Protein AF-X1DE62-F1 (afdb_monomer)

Organism: NCBI:txid412755

Secondary structure (DSSP, 8-state):
---S-TT---EEE--SS-HHHHHHHHHHHHHHHHTTPPEEE-----BSSGGGHHHHHHHHHHHHT--TT-TTS---SSS--B---HHHHHHHTTT-HHHHHHHHHHHHH--------S--PPPP-PPTT--HHHHHHHHHHHHHHHHHHHHHHHHHTTSS--HHHHHHHHHHHHHHHHHHT-HHHHHHHHHHHHHHHHTT--B----GGGGG-HHHHHTTS--S-TTTTT--GGGT-BTTB---------B-GGGHHHHHHHHHHHH-GGG--PPP------TTT-

Mean predicted aligned error: 6.94 Å

pLDDT: mean 91.61, std 6.85, range [45.94, 98.44]

Foldseek 3Di:
DDPDDPQGDEQEQEDQPDPVSVVCVVVSVVVCVVVVHFYAYDQQADEADLVCQVVVLVVQCVVVVHDPPDPPGDHDPHSRRHDDDPVVRCVVCVVPVRNHVVVVVVVVVDDDDPDPPDDPAFADDDPPPDDLLRRLVVLLVQLLVVVCVVCVVCVVVVVFDHPVVLVVQSVVLSVLCVVLVCSRVLVVLLVLVVVCVVVVWDKDQWDDLCLLHSSCCSSSLHVHDNRSVVRHNCRQPPSVDNDDRDTDIDTDPVCVVVSLVVCCVRRHVVVGDDDDDDDDQDPVND

Sequence (286 aa):
YVYFSEGDFYIEIQDHGLEEQKKINPLLIKLARKLDLPLVATNDVHYLNKDDAESHDILLCIQTNKKVTDEDRIRFGTQEFYFKSAAEMMKLFKDCPDAIENTVKIADKCDFELSSSGYHLPHFDPPQGFSLNEFFEKTARNGFRERMKSLSSRIEKGELADTGEYKRRLEKEIRLVEEMGFEGYFLVVWDLIREAKLKNIPVGPGRGSAAGSLLAFSLGITEIDPLEYDLLFERFLNPERISLPDIDIDFCGRRRDEIISYVTSKYGRENVCQIITFGTMAARQA

Radius of gyration: 30.57 Å; Cα contacts (8 Å, |Δi|>4): 308; chains: 1; bounding box: 58×50×84 Å

Solvent-accessible surface area (backbone atoms only — not comparable to full-atom values): 17155 Å² total; per-residue (Å²): 138,79,92,57,62,91,91,70,62,64,48,79,44,61,81,59,83,48,70,66,42,69,62,44,48,64,53,52,53,52,47,25,65,75,68,76,39,50,46,28,53,54,55,80,64,79,41,67,47,58,82,43,44,62,60,51,52,52,49,46,21,63,75,68,74,45,56,92,85,47,87,91,52,84,74,74,95,58,62,55,35,20,61,71,50,70,70,56,50,50,62,74,35,61,92,43,55,62,16,54,53,38,47,55,56,50,56,75,66,64,82,81,78,87,79,80,82,78,81,92,70,73,85,58,84,51,64,93,94,46,53,62,65,61,43,43,54,51,48,39,54,49,27,36,54,52,50,46,66,71,43,43,72,44,37,75,70,63,78,42,74,56,74,66,56,57,49,54,52,37,55,54,49,52,51,52,36,57,78,70,68,40,50,43,57,55,49,51,54,30,49,56,48,50,50,32,53,75,69,71,43,60,62,53,58,43,46,76,42,40,36,17,26,55,53,34,31,19,49,58,55,16,73,45,63,16,80,80,68,74,40,53,39,61,76,38,56,37,91,94,50,92,63,86,67,68,75,58,81,49,63,46,77,94,56,40,66,62,52,52,50,50,51,25,72,72,67,36,64,91,74,53,83,81,86,86,81,83,89,71,80,46,88,90,75,99

Structure (mmCIF, N/CA/C/O backbone):
data_AF-X1DE62-F1
#
_entry.id   AF-X1DE62-F1
#
loop_
_atom_site.group_PDB
_atom_site.id
_atom_site.type_symbol
_atom_site.label_atom_id
_atom_site.label_alt_id
_atom_site.label_comp_id
_atom_site.label_asym_id
_atom_site.label_entity_id
_atom_site.label_seq_id
_atom_site.pdbx_PDB_ins_code
_atom_site.Cartn_x
_atom_site.Cartn_y
_atom_site.Cartn_z
_atom_site.occupancy
_atom_site.B_iso_or_equiv
_atom_site.auth_seq_id
_atom_site.auth_comp_id
_atom_site.auth_asym_id
_atom_site.auth_atom_id
_atom_site.pdbx_PDB_model_num
ATOM 1 N N . TYR A 1 1 ? -0.876 22.877 29.358 1.00 45.94 1 TYR A N 1
ATOM 2 C CA . TYR A 1 1 ? -0.889 21.841 28.313 1.00 45.94 1 TYR A CA 1
ATOM 3 C C . TYR A 1 1 ? -2.284 21.269 28.258 1.00 45.94 1 TYR A C 1
ATOM 5 O O . TYR A 1 1 ? -2.711 20.679 29.241 1.00 45.94 1 TYR A O 1
ATOM 13 N N . VAL A 1 2 ? -3.013 21.527 27.177 1.00 50.22 2 VAL A N 1
ATOM 14 C CA . VAL A 1 2 ? -4.289 20.862 26.910 1.00 50.22 2 VAL A CA 1
ATOM 15 C C . VAL A 1 2 ? -3.970 19.806 25.855 1.00 50.22 2 VAL A C 1
ATOM 17 O O . VAL A 1 2 ? -3.500 20.158 24.778 1.00 50.22 2 VAL A O 1
ATOM 20 N N . TYR A 1 3 ? -4.084 18.527 26.216 1.00 76.62 3 TYR A N 1
ATOM 21 C CA . TYR A 1 3 ? -3.723 17.408 25.333 1.00 76.62 3 TYR A CA 1
ATOM 22 C C . TYR A 1 3 ? -4.839 17.053 24.339 1.00 76.62 3 TYR A C 1
ATOM 24 O O . TYR A 1 3 ? -4.561 16.433 23.320 1.00 76.62 3 TYR A O 1
ATOM 32 N N . PHE A 1 4 ? -6.076 17.472 24.619 1.00 84.56 4 PHE A N 1
ATOM 33 C CA . PHE A 1 4 ? -7.265 17.213 23.808 1.00 84.56 4 PHE A CA 1
ATOM 34 C C . PHE A 1 4 ? -8.016 18.515 23.545 1.00 84.56 4 PHE A C 1
ATOM 36 O O . PHE A 1 4 ? -8.080 19.373 24.423 1.00 84.56 4 PHE A O 1
ATOM 43 N N . SER A 1 5 ? -8.604 18.662 22.362 1.00 78.69 5 SER A N 1
ATOM 44 C CA . SER A 1 5 ? -9.527 19.764 22.087 1.00 78.69 5 SER A CA 1
ATOM 45 C C . SER A 1 5 ? -10.719 19.729 23.051 1.00 78.69 5 SER A C 1
ATOM 47 O O . SER A 1 5 ? -11.122 18.671 23.546 1.00 78.69 5 SER A O 1
ATOM 49 N N . GLU A 1 6 ? -11.272 20.901 23.351 1.00 79.88 6 GLU A N 1
ATOM 50 C CA . GLU A 1 6 ? -12.446 21.019 24.214 1.00 79.88 6 GLU A CA 1
ATOM 51 C C . GLU A 1 6 ? -13.628 20.245 23.607 1.00 79.88 6 GLU A C 1
ATOM 53 O O . GLU A 1 6 ? -13.981 20.445 22.448 1.00 79.88 6 GLU A O 1
ATOM 58 N N . GLY A 1 7 ? -14.223 19.333 24.383 1.00 83.00 7 GLY A N 1
ATOM 59 C CA . GLY A 1 7 ? -15.329 18.485 23.922 1.00 83.00 7 GLY A CA 1
ATOM 60 C C . GLY A 1 7 ? -14.928 17.221 23.148 1.00 83.00 7 GLY A C 1
ATOM 61 O O . GLY A 1 7 ? -15.818 16.519 22.661 1.00 83.00 7 GLY A O 1
ATOM 62 N N . ASP A 1 8 ? -13.631 16.901 23.068 1.00 90.00 8 ASP A N 1
ATOM 63 C CA . ASP A 1 8 ? -13.120 15.706 22.373 1.00 90.00 8 ASP A CA 1
ATOM 64 C C . ASP A 1 8 ? -12.449 14.685 23.310 1.00 90.00 8 ASP A C 1
ATOM 66 O O . ASP A 1 8 ? -11.766 13.763 22.867 1.00 90.00 8 ASP A O 1
ATOM 70 N N . PHE A 1 9 ? -12.675 14.815 24.619 1.00 94.62 9 PHE A N 1
ATOM 71 C CA . PHE A 1 9 ? -12.291 13.815 25.614 1.00 94.62 9 PHE A CA 1
ATOM 72 C C . PHE A 1 9 ? -13.537 13.186 26.241 1.00 94.62 9 PHE A C 1
ATOM 74 O O . PHE A 1 9 ? -14.381 13.895 26.788 1.00 94.62 9 PHE A O 1
ATOM 81 N N . TYR A 1 10 ? -13.627 11.856 26.192 1.00 95.81 10 TYR A N 1
ATOM 82 C CA . TYR A 1 10 ? -14.769 11.083 26.681 1.00 95.81 10 TYR A CA 1
ATOM 83 C C . TYR A 1 10 ? -14.305 10.072 27.725 1.00 95.81 10 TYR A C 1
ATOM 85 O O . TYR A 1 10 ? -13.215 9.511 27.619 1.00 95.81 10 TYR A O 1
ATOM 93 N N . ILE A 1 11 ? -15.149 9.809 28.721 1.00 97.12 11 ILE A N 1
ATOM 94 C CA . ILE A 1 11 ? -14.947 8.684 29.633 1.00 97.12 11 ILE A CA 1
ATOM 95 C C . ILE A 1 11 ? -15.647 7.461 29.043 1.00 97.12 11 ILE A C 1
ATOM 97 O O . ILE A 1 11 ? -16.875 7.411 28.955 1.00 97.12 11 ILE A O 1
ATOM 101 N N . GLU A 1 12 ? -14.847 6.483 28.629 1.00 98.19 12 GLU A N 1
ATOM 102 C CA . GLU A 1 12 ? -15.329 5.214 28.098 1.00 98.19 12 GLU A CA 1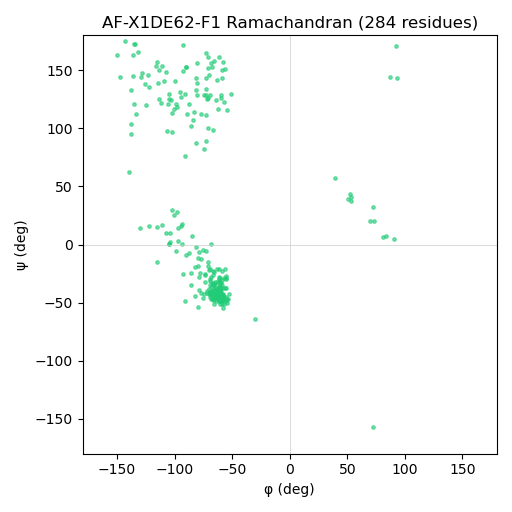
ATOM 103 C C . GLU A 1 12 ? -15.908 4.333 29.212 1.00 98.19 12 GLU A C 1
ATOM 105 O O . GLU A 1 12 ? -15.309 4.172 30.279 1.00 98.19 12 GLU A O 1
ATOM 110 N N . ILE A 1 13 ? -17.079 3.751 28.951 1.00 98.06 13 ILE A N 1
ATOM 111 C CA . ILE A 1 13 ? -17.703 2.732 29.794 1.00 98.06 13 ILE A CA 1
ATOM 112 C C . ILE A 1 13 ? -18.031 1.490 28.965 1.00 98.06 13 ILE A C 1
ATOM 114 O O . ILE A 1 13 ? -18.526 1.572 27.843 1.00 98.06 13 ILE A O 1
ATOM 118 N N . GLN A 1 14 ? -17.768 0.326 29.551 1.00 97.56 14 GLN A N 1
ATOM 119 C CA . GLN A 1 14 ? -17.946 -0.985 28.933 1.00 97.56 14 GLN A CA 1
ATOM 120 C C . GLN A 1 14 ? -18.610 -1.934 29.934 1.00 97.56 14 GLN A C 1
ATOM 122 O O . GLN A 1 14 ? -18.320 -1.863 31.131 1.00 97.56 14 GLN A O 1
ATOM 127 N N . ASP A 1 15 ? -19.470 -2.841 29.468 1.00 97.06 15 ASP A N 1
ATOM 128 C CA . ASP A 1 15 ? -20.087 -3.859 30.326 1.00 97.06 15 ASP A CA 1
ATOM 129 C C . ASP A 1 15 ? -20.122 -5.234 29.647 1.00 97.06 15 ASP A C 1
ATOM 131 O O . ASP A 1 15 ? -20.940 -5.529 28.769 1.00 97.06 15 ASP A O 1
ATOM 135 N N . HIS A 1 16 ? -19.208 -6.085 30.100 1.00 97.31 16 HIS A N 1
ATOM 136 C CA . HIS A 1 16 ? -19.057 -7.478 29.698 1.00 97.31 16 HIS A CA 1
ATOM 137 C C . HIS A 1 16 ? -19.503 -8.440 30.809 1.00 97.31 16 HIS A C 1
ATOM 139 O O . HIS A 1 16 ? -19.240 -9.640 30.717 1.00 97.31 16 HIS A O 1
ATOM 145 N N . GLY A 1 17 ? -20.136 -7.932 31.875 1.00 95.50 17 GLY A N 1
ATOM 146 C CA . GLY A 1 17 ? -20.559 -8.703 33.045 1.00 95.50 17 GLY A CA 1
ATOM 147 C C . GLY A 1 17 ? -19.457 -8.990 34.073 1.00 95.50 17 GLY A C 1
ATOM 148 O O . GLY A 1 17 ? -19.715 -9.725 35.030 1.00 95.50 17 GLY A O 1
ATOM 149 N N . LEU A 1 18 ? -18.260 -8.416 33.907 1.00 95.56 18 LEU A N 1
ATOM 150 C CA . LEU A 1 18 ? -17.110 -8.606 34.798 1.00 95.56 18 LEU A CA 1
ATOM 151 C C . LEU A 1 18 ? -17.298 -7.882 36.141 1.00 95.56 18 LEU A C 1
ATOM 153 O O . LEU A 1 18 ? -17.820 -6.766 36.201 1.00 95.56 18 LEU A O 1
ATOM 157 N N . GLU A 1 19 ? -16.833 -8.489 37.233 1.00 95.69 19 GLU A N 1
ATOM 158 C CA . GLU A 1 19 ? -16.971 -7.921 38.583 1.00 95.69 19 GLU A CA 1
ATOM 159 C C . GLU A 1 19 ? -16.173 -6.623 38.756 1.00 95.69 19 GLU A C 1
ATOM 161 O O . GLU A 1 19 ? -16.599 -5.703 39.455 1.00 95.69 19 GLU A O 1
ATOM 166 N N . GLU A 1 20 ? -15.030 -6.510 38.088 1.00 95.25 20 GLU A N 1
ATOM 167 C CA . GLU A 1 20 ? -14.209 -5.305 38.041 1.00 95.25 20 GLU A CA 1
ATOM 168 C C . GLU A 1 20 ? -14.954 -4.156 37.351 1.00 95.25 20 GLU A C 1
ATOM 170 O O . GLU A 1 20 ? -14.966 -3.037 37.870 1.00 95.25 20 GLU A O 1
ATOM 175 N N . GLN A 1 21 ? -15.643 -4.439 36.238 1.00 95.81 21 GLN A N 1
ATOM 176 C CA . GLN A 1 21 ? -16.447 -3.453 35.506 1.00 95.81 21 GLN A CA 1
ATOM 177 C C . GLN A 1 21 ? -17.637 -2.972 36.344 1.00 95.81 21 GLN A C 1
ATOM 179 O O . GLN A 1 21 ? -17.860 -1.767 36.468 1.00 95.81 21 GLN A O 1
ATOM 184 N N . LYS A 1 22 ? -18.335 -3.883 37.035 1.00 94.94 22 LYS A N 1
ATOM 185 C CA . LYS A 1 22 ? -19.423 -3.521 37.965 1.00 94.94 22 LYS A CA 1
ATOM 186 C C . LYS A 1 22 ? -18.956 -2.605 39.099 1.00 94.94 22 LYS A C 1
ATOM 188 O O . LYS A 1 22 ? -19.718 -1.751 39.548 1.00 94.94 22 LYS A O 1
ATOM 193 N N . LYS A 1 23 ? -17.711 -2.764 39.564 1.00 96.62 23 LYS A N 1
ATOM 194 C CA . LYS A 1 23 ? -17.117 -1.910 40.605 1.00 96.62 23 LYS A CA 1
ATOM 195 C C . LYS A 1 23 ? -16.676 -0.549 40.064 1.00 96.62 23 LYS A C 1
ATOM 197 O O . LYS A 1 23 ? -16.875 0.455 40.747 1.00 96.62 23 LYS A O 1
ATOM 202 N N . ILE A 1 24 ? -16.069 -0.502 38.876 1.00 97.44 24 ILE A N 1
ATOM 203 C CA . ILE A 1 24 ? -15.454 0.722 38.344 1.00 97.44 24 ILE A CA 1
ATOM 204 C C . ILE A 1 24 ? -16.448 1.620 37.596 1.00 97.44 24 ILE A C 1
ATOM 206 O O . ILE A 1 24 ? -16.366 2.838 37.738 1.00 97.44 24 ILE A O 1
ATOM 210 N N . ASN A 1 25 ? -17.431 1.066 36.877 1.00 97.12 25 ASN A N 1
ATOM 211 C CA . ASN A 1 25 ? -18.363 1.848 36.054 1.00 97.12 25 ASN A CA 1
ATOM 212 C C . ASN A 1 25 ? -19.124 2.924 36.854 1.00 97.12 25 ASN A C 1
ATOM 214 O O . ASN A 1 25 ? -19.139 4.075 36.414 1.00 97.12 25 ASN A O 1
ATOM 218 N N . PRO A 1 26 ? -19.674 2.652 38.058 1.00 96.88 26 PRO A N 1
ATOM 219 C CA . PRO A 1 26 ? -20.315 3.695 38.863 1.00 96.88 26 PRO A CA 1
ATOM 220 C C . PRO A 1 26 ? -19.355 4.824 39.264 1.00 96.88 26 PRO A C 1
ATOM 222 O O . PRO A 1 26 ? -19.758 5.984 39.369 1.00 96.88 26 PRO A O 1
ATOM 225 N N . LEU A 1 27 ? -18.076 4.497 39.485 1.00 97.69 27 LEU A N 1
ATOM 226 C CA . LEU A 1 27 ? -17.039 5.474 39.813 1.00 97.69 27 LEU A CA 1
ATOM 227 C C . LEU A 1 27 ? -16.671 6.323 38.592 1.00 97.69 27 LEU A C 1
ATOM 229 O O . LEU A 1 27 ? -16.546 7.538 38.735 1.00 97.69 27 LEU A O 1
ATOM 233 N N . LEU A 1 28 ? -16.562 5.711 37.408 1.00 97.44 28 LEU A N 1
ATOM 234 C CA . LEU A 1 28 ? -16.323 6.404 36.138 1.00 97.44 28 LEU A CA 1
ATOM 235 C C . LEU A 1 28 ? -17.470 7.352 35.795 1.00 97.44 28 LEU A C 1
ATOM 237 O O . LEU A 1 28 ? -17.227 8.520 35.509 1.00 97.44 28 LEU A O 1
ATOM 241 N N . ILE A 1 29 ? -18.716 6.893 35.925 1.00 96.94 29 ILE A N 1
ATOM 242 C CA . ILE A 1 29 ? -19.906 7.723 35.712 1.00 96.94 29 ILE A CA 1
ATOM 243 C C . ILE A 1 29 ? -19.899 8.903 36.686 1.00 96.94 29 ILE A C 1
ATOM 245 O O . ILE A 1 29 ? -20.047 10.052 36.276 1.00 96.94 29 ILE A O 1
ATOM 249 N N . LYS A 1 30 ? -19.664 8.657 37.981 1.00 97.31 30 LYS A N 1
ATOM 250 C CA . LYS A 1 30 ? -19.587 9.728 38.985 1.00 97.31 30 LYS A CA 1
ATOM 251 C C . LYS A 1 30 ? -18.468 10.726 38.679 1.00 97.31 30 LYS A C 1
ATOM 253 O O . LYS A 1 30 ? -18.657 11.925 38.880 1.00 97.31 30 LYS A O 1
ATOM 258 N N . LEU A 1 31 ? -17.315 10.245 38.220 1.00 96.94 31 LEU A N 1
ATOM 259 C CA . LEU A 1 31 ? -16.187 11.082 37.825 1.00 96.94 31 LEU A CA 1
ATOM 260 C C . LEU A 1 31 ? -16.539 11.944 36.609 1.00 96.94 31 LEU A C 1
ATOM 262 O O . LEU A 1 31 ? -16.320 13.151 36.664 1.00 96.94 31 LEU A O 1
ATOM 266 N N . ALA A 1 32 ? -17.142 11.345 35.579 1.00 95.81 32 ALA A N 1
ATOM 267 C CA . ALA A 1 32 ? -17.603 12.033 34.377 1.00 95.81 32 ALA A CA 1
ATOM 268 C C . ALA A 1 32 ? -18.537 13.188 34.741 1.00 95.81 32 ALA A C 1
ATOM 270 O O . ALA A 1 32 ? -18.274 14.331 34.389 1.00 95.81 32 ALA A O 1
ATOM 271 N N . ARG A 1 33 ? -19.558 12.924 35.570 1.00 94.44 33 ARG A N 1
ATOM 272 C CA . ARG A 1 33 ? -20.497 13.963 36.024 1.00 94.44 33 ARG A CA 1
ATOM 273 C C . ARG A 1 33 ? -19.837 15.037 36.886 1.00 94.44 33 ARG A C 1
ATOM 275 O O . ARG A 1 33 ? -20.200 16.201 36.783 1.00 94.44 33 ARG A O 1
ATOM 282 N N . LYS A 1 34 ? -18.880 14.672 37.747 1.00 97.06 34 LYS A N 1
ATOM 283 C CA . LYS A 1 34 ? -18.172 15.637 38.607 1.00 97.06 34 LYS A CA 1
ATOM 284 C C . LYS A 1 34 ? -17.293 16.596 37.799 1.00 97.06 34 LYS A C 1
ATOM 286 O O . LYS A 1 34 ? -17.115 17.736 38.216 1.00 97.06 34 LYS A O 1
ATOM 291 N N . LEU A 1 35 ? -16.702 16.106 36.714 1.00 94.12 35 LEU A N 1
ATOM 292 C CA . LEU A 1 35 ? -15.791 16.864 35.858 1.00 94.12 35 LEU A CA 1
ATOM 293 C C . LEU A 1 35 ? -16.477 17.456 34.622 1.00 94.12 35 LEU A C 1
ATOM 295 O O . LEU A 1 35 ? -15.788 18.054 33.806 1.00 94.12 35 LEU A O 1
ATOM 299 N N . ASP A 1 36 ? -17.795 17.282 34.498 1.00 93.38 36 ASP A N 1
ATOM 300 C CA . ASP A 1 36 ? -18.583 17.673 33.324 1.00 93.38 36 ASP A CA 1
ATOM 301 C C . ASP A 1 36 ? -18.024 17.104 32.004 1.00 93.38 36 ASP A C 1
ATOM 303 O O . ASP A 1 36 ? -17.944 17.774 30.978 1.00 93.38 36 ASP A O 1
ATOM 307 N N . LEU A 1 37 ? -17.588 15.841 32.046 1.00 94.75 37 LEU A N 1
ATOM 308 C CA . LEU A 1 37 ? -17.063 15.114 30.892 1.00 94.75 37 LEU A CA 1
ATOM 309 C C . LEU A 1 37 ? -18.138 14.194 30.292 1.00 94.75 37 LEU A C 1
ATOM 311 O O . LEU A 1 37 ? -18.872 13.538 31.042 1.00 94.75 37 LEU A O 1
ATOM 315 N N . PRO A 1 38 ? -18.223 14.090 28.953 1.00 95.88 38 PRO A N 1
ATOM 316 C CA . PRO A 1 38 ? -19.160 13.191 28.294 1.00 95.88 38 PRO A CA 1
ATOM 317 C C . PRO A 1 38 ? -18.760 11.720 28.489 1.00 95.88 38 PRO A C 1
ATOM 319 O O . PRO A 1 38 ? -17.579 11.369 28.518 1.00 95.88 38 PRO A O 1
ATOM 322 N N . LEU A 1 39 ? -19.759 10.844 28.601 1.00 97.38 39 LEU A N 1
ATOM 323 C CA . LEU A 1 39 ? -19.573 9.390 28.588 1.00 97.38 39 LEU A CA 1
ATOM 324 C C . LEU A 1 39 ? -19.660 8.853 27.159 1.00 97.38 39 LEU A C 1
ATOM 326 O O . LEU A 1 39 ? -20.379 9.418 26.337 1.00 97.38 39 LEU A O 1
ATOM 330 N N . VAL A 1 40 ? -18.999 7.736 26.875 1.00 98.31 40 VAL A N 1
ATOM 331 C CA . VAL A 1 40 ? -19.202 6.974 25.635 1.00 98.31 40 VAL A CA 1
ATOM 332 C C . VAL A 1 40 ? -19.242 5.481 25.942 1.00 98.31 40 VAL A C 1
ATOM 334 O O . VAL A 1 40 ? -18.417 4.981 26.703 1.00 98.31 40 VAL A O 1
ATOM 337 N N . ALA A 1 41 ? -20.226 4.778 25.385 1.00 98.25 41 ALA A N 1
ATOM 338 C CA . ALA A 1 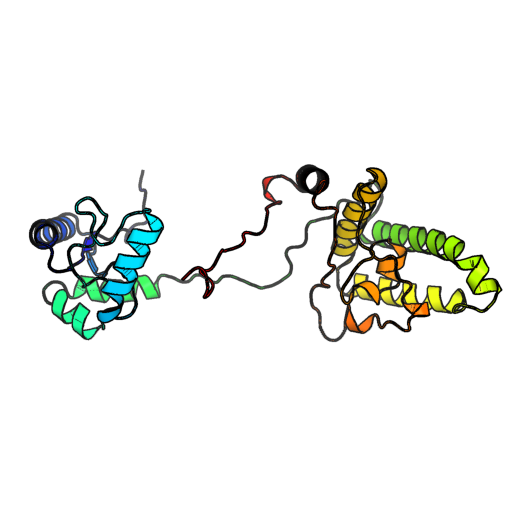41 ? -20.366 3.336 25.550 1.00 98.25 41 ALA A CA 1
ATOM 339 C C . ALA A 1 41 ? -19.730 2.585 24.374 1.00 98.25 41 ALA A C 1
ATOM 341 O O . ALA A 1 41 ? -20.012 2.883 23.215 1.00 98.25 41 ALA A O 1
ATOM 342 N N . THR A 1 42 ? -18.913 1.579 24.672 1.00 98.38 42 THR A N 1
ATOM 343 C CA . THR A 1 42 ? -18.285 0.694 23.679 1.00 98.38 42 THR A CA 1
ATOM 344 C C . THR A 1 42 ? -18.390 -0.765 24.141 1.00 98.38 42 THR A C 1
ATOM 346 O O . THR A 1 42 ? -18.850 -1.045 25.252 1.00 98.38 42 THR A O 1
ATOM 349 N N . ASN A 1 43 ? -18.006 -1.711 23.278 1.00 98.25 43 ASN A N 1
ATOM 350 C CA . ASN A 1 43 ? -18.050 -3.144 23.596 1.00 98.25 43 ASN A CA 1
ATOM 351 C C . ASN A 1 43 ? -16.744 -3.896 23.306 1.00 98.25 43 ASN A C 1
ATOM 353 O O . ASN A 1 43 ? -16.775 -5.117 23.215 1.00 98.25 43 ASN A O 1
ATOM 357 N N . ASP A 1 44 ? -15.642 -3.172 23.082 1.00 97.69 44 ASP A N 1
ATOM 358 C CA . ASP A 1 44 ? -14.307 -3.741 22.831 1.00 97.69 44 ASP A CA 1
ATOM 359 C C . ASP A 1 44 ? -14.329 -5.001 21.939 1.00 97.69 44 ASP A C 1
ATOM 361 O O . ASP A 1 44 ? -13.976 -6.112 22.339 1.00 97.69 44 ASP A O 1
ATOM 365 N N . VAL A 1 45 ? -14.892 -4.848 20.739 1.00 98.06 45 VAL A N 1
ATOM 366 C CA . VAL A 1 45 ? -15.293 -5.977 19.893 1.00 98.06 45 VAL A CA 1
ATOM 367 C C . VAL A 1 45 ? -14.069 -6.685 19.311 1.00 98.06 45 VAL A C 1
ATOM 369 O O . VAL A 1 45 ? -13.266 -6.066 18.619 1.00 98.06 45 VAL A O 1
ATOM 372 N N . HIS A 1 46 ? -13.976 -7.998 19.529 1.00 97.81 46 HIS A N 1
ATOM 373 C CA . HIS A 1 46 ? -12.891 -8.856 19.029 1.00 97.81 46 HIS A CA 1
ATOM 374 C C . HIS A 1 46 ? -13.363 -9.913 18.018 1.00 97.81 46 HIS A C 1
ATOM 376 O O . HIS A 1 46 ? -12.549 -10.511 17.314 1.00 97.81 46 HIS A O 1
ATOM 382 N N . TYR A 1 47 ? -14.670 -10.162 17.937 1.00 97.69 47 TYR A N 1
ATOM 383 C CA . TYR A 1 47 ? -15.272 -11.133 17.022 1.00 97.69 47 TYR A CA 1
ATOM 384 C C . TYR A 1 47 ? -16.689 -10.706 16.620 1.00 97.69 47 TYR A C 1
ATOM 386 O O . TYR A 1 47 ? -17.281 -9.818 17.230 1.00 97.69 47 TYR A O 1
ATOM 394 N N . LEU A 1 48 ? -17.232 -11.288 15.548 1.00 97.81 48 LEU A N 1
ATOM 395 C CA . LEU A 1 48 ? -18.497 -10.818 14.981 1.00 97.81 48 LEU A CA 1
ATOM 396 C C . LEU A 1 48 ? -19.701 -11.332 15.776 1.00 97.81 48 LEU A C 1
ATOM 398 O O . LEU A 1 48 ? -20.512 -10.528 16.233 1.00 97.81 48 LEU A O 1
ATOM 402 N N . ASN A 1 49 ? -19.801 -12.649 15.971 1.00 97.94 49 ASN A N 1
ATOM 403 C CA .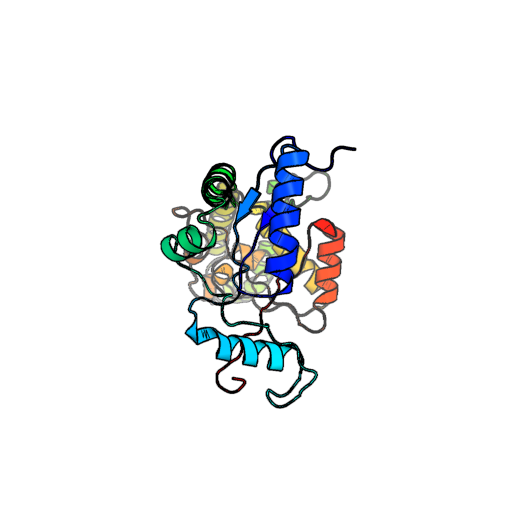 ASN A 1 49 ? -20.932 -13.289 16.641 1.00 97.94 49 ASN A CA 1
ATOM 404 C C . ASN A 1 49 ? -20.523 -13.853 17.996 1.00 97.94 49 ASN A C 1
ATOM 406 O O . ASN A 1 49 ? -19.383 -14.257 18.195 1.00 97.94 49 ASN A O 1
ATOM 410 N N . LYS A 1 50 ? -21.476 -13.971 18.921 1.00 96.75 50 LYS A N 1
ATOM 411 C CA . LYS A 1 50 ? -21.216 -14.533 20.253 1.00 96.75 50 LYS A CA 1
ATOM 412 C C . LYS A 1 50 ? -20.604 -15.942 20.212 1.00 96.75 50 LYS A C 1
ATOM 414 O O . LYS A 1 50 ? -19.715 -16.239 21.007 1.00 96.75 50 LYS A O 1
ATOM 419 N N . ASP A 1 51 ? -21.032 -16.770 19.261 1.00 97.00 51 ASP A N 1
ATOM 420 C CA . ASP A 1 51 ? -20.552 -18.149 19.105 1.00 97.00 51 ASP A CA 1
ATOM 421 C C . ASP A 1 51 ? -19.099 -18.230 18.588 1.00 97.00 51 ASP A C 1
ATOM 423 O O . ASP A 1 51 ? -18.440 -19.254 18.754 1.00 97.00 51 ASP A O 1
ATOM 427 N N . ASP A 1 52 ? -18.546 -17.135 18.048 1.00 97.56 52 ASP A N 1
ATOM 428 C CA . ASP A 1 52 ? -17.151 -17.067 17.586 1.00 97.56 52 ASP A CA 1
ATOM 429 C C . ASP A 1 52 ? -16.144 -16.974 18.755 1.00 97.56 52 ASP A C 1
ATOM 431 O O . ASP A 1 52 ? -14.930 -17.026 18.542 1.00 97.56 52 ASP A O 1
ATOM 435 N N . ALA A 1 53 ? -16.622 -16.873 20.003 1.00 96.81 53 ALA A N 1
ATOM 436 C CA . ALA A 1 53 ? -15.782 -16.738 21.190 1.00 96.81 53 ALA A CA 1
ATOM 437 C C . ALA A 1 53 ? -14.797 -17.908 21.378 1.00 96.81 53 ALA A C 1
ATOM 439 O O . ALA A 1 53 ? -13.672 -17.688 21.825 1.00 96.81 53 ALA A O 1
ATOM 440 N N . GLU A 1 54 ? -15.188 -19.137 21.020 1.00 95.19 54 GLU A N 1
ATOM 441 C CA . GLU A 1 54 ? -14.286 -20.300 21.060 1.00 95.19 54 GLU A CA 1
ATOM 442 C C . GLU A 1 54 ? -13.170 -20.178 20.015 1.00 95.19 54 GLU A C 1
ATOM 444 O O . GLU A 1 54 ? -11.999 -20.402 20.321 1.00 95.19 54 GLU A O 1
ATOM 449 N N . SER A 1 55 ? -13.511 -19.743 18.800 1.00 95.50 55 SER A N 1
ATOM 450 C CA . SER A 1 55 ? -12.533 -19.532 17.726 1.00 95.50 55 SER A CA 1
ATOM 451 C C . SER A 1 55 ? -11.525 -18.443 18.097 1.00 95.50 55 SER A C 1
ATOM 453 O O . SER A 1 55 ? -10.323 -18.605 17.884 1.00 95.50 55 SER A O 1
ATOM 455 N N . HIS A 1 56 ? -11.996 -17.355 18.708 1.00 96.56 56 HIS A N 1
ATOM 456 C CA . HIS A 1 56 ? -11.135 -16.298 19.235 1.00 96.56 56 HIS A CA 1
ATOM 457 C C . HIS A 1 56 ? -10.205 -16.806 20.352 1.00 96.56 56 HIS A C 1
ATOM 459 O O . HIS A 1 56 ? -9.015 -16.494 20.355 1.00 96.56 56 HIS A O 1
ATOM 465 N N . ASP A 1 57 ? -10.707 -17.633 21.272 1.00 95.25 57 ASP A N 1
ATOM 466 C CA . ASP A 1 57 ? -9.897 -18.225 22.344 1.00 95.25 57 ASP A CA 1
ATOM 467 C C . ASP A 1 57 ? -8.774 -19.127 21.798 1.00 95.25 57 ASP A C 1
ATOM 469 O O . ASP A 1 57 ? -7.630 -19.063 22.261 1.00 95.25 57 ASP A O 1
ATOM 473 N N . ILE A 1 58 ? -9.067 -19.913 20.756 1.00 95.00 58 ILE A N 1
ATOM 474 C CA . ILE A 1 58 ? -8.065 -20.713 20.038 1.00 95.00 58 ILE A CA 1
ATOM 475 C C . ILE A 1 58 ? -7.042 -19.804 19.345 1.00 95.00 58 ILE A C 1
ATOM 477 O O . ILE A 1 58 ? -5.840 -20.065 19.433 1.00 95.00 58 ILE A O 1
ATOM 481 N N . LEU A 1 59 ? -7.482 -18.718 18.703 1.00 95.25 59 LEU A N 1
ATOM 482 C CA . LEU A 1 59 ? -6.586 -17.761 18.048 1.00 95.25 59 LEU A CA 1
ATOM 483 C C . LEU A 1 59 ? -5.592 -17.133 19.042 1.00 95.25 59 LEU A C 1
ATOM 485 O O . LEU A 1 59 ? -4.401 -17.040 18.738 1.00 95.25 59 LEU A O 1
ATOM 489 N N . LEU A 1 60 ? -6.041 -16.788 20.254 1.00 95.44 60 LEU A N 1
ATOM 490 C CA . LEU A 1 60 ? -5.165 -16.305 21.330 1.00 95.44 60 LEU A CA 1
ATOM 491 C C . LEU A 1 60 ? -4.145 -17.362 21.767 1.00 95.44 60 LEU A C 1
ATOM 493 O O . LEU A 1 60 ? -2.977 -17.039 22.006 1.00 95.44 60 LEU A O 1
ATOM 497 N N . CYS A 1 61 ? -4.557 -18.628 21.853 1.00 95.62 61 CYS A N 1
ATOM 498 C CA . CYS A 1 61 ? -3.656 -19.736 22.169 1.00 95.62 61 CYS A CA 1
ATOM 499 C C . CYS A 1 61 ? -2.562 -19.893 21.100 1.00 95.62 61 CYS A C 1
ATOM 501 O O . CYS A 1 61 ? -1.387 -20.024 21.446 1.00 95.62 61 CYS A O 1
ATOM 503 N N . ILE A 1 62 ? -2.920 -19.796 19.813 1.00 93.19 62 ILE A N 1
ATOM 504 C CA . ILE A 1 62 ? -1.960 -19.823 18.697 1.00 93.19 62 ILE A CA 1
ATOM 505 C C . ILE A 1 62 ? -0.990 -18.640 18.803 1.00 93.19 62 ILE A C 1
ATOM 507 O O . ILE A 1 62 ? 0.225 -18.836 18.754 1.00 93.19 62 ILE A O 1
ATOM 511 N N . GLN A 1 63 ? -1.505 -17.424 19.008 1.00 93.38 63 GLN A N 1
ATOM 512 C CA . GLN A 1 63 ? -0.692 -16.208 19.116 1.00 93.38 63 GLN A CA 1
ATOM 513 C C . GLN A 1 63 ? 0.292 -16.256 20.295 1.00 93.38 63 GLN A C 1
ATOM 515 O O . GLN A 1 63 ? 1.413 -15.760 20.190 1.00 93.38 63 GLN A O 1
ATOM 520 N N . THR A 1 64 ? -0.117 -16.850 21.416 1.00 94.06 64 THR A N 1
ATOM 521 C CA . THR A 1 64 ? 0.695 -16.942 22.642 1.00 94.06 64 THR A CA 1
ATOM 522 C C . THR A 1 64 ? 1.502 -18.232 22.755 1.00 94.06 64 THR A C 1
ATOM 524 O O . THR A 1 64 ? 2.237 -18.406 23.728 1.00 94.06 64 THR A O 1
ATOM 527 N N . ASN A 1 65 ? 1.409 -19.120 21.759 1.00 93.81 65 ASN A N 1
ATOM 528 C CA . ASN A 1 65 ? 2.043 -20.436 21.752 1.00 93.81 65 ASN A CA 1
ATOM 529 C C . ASN A 1 65 ? 1.723 -21.259 23.022 1.00 93.81 65 ASN A C 1
ATOM 531 O O . ASN A 1 65 ? 2.599 -21.882 23.628 1.00 93.81 65 ASN A O 1
ATOM 535 N N . LYS A 1 66 ? 0.452 -21.232 23.432 1.00 94.88 66 LYS A N 1
ATOM 536 C CA . LYS A 1 66 ? -0.110 -21.964 24.577 1.00 94.88 66 LYS A CA 1
ATOM 537 C C . LYS A 1 66 ? -1.138 -22.982 24.096 1.00 94.88 66 LYS A C 1
ATOM 539 O O . LYS A 1 66 ? -1.709 -22.841 23.017 1.00 94.88 66 LYS A O 1
ATOM 544 N N . LYS A 1 67 ? -1.396 -24.020 24.889 1.00 93.44 67 LYS A N 1
ATOM 545 C CA . LYS A 1 67 ? -2.493 -24.964 24.628 1.00 93.44 67 LYS A CA 1
ATOM 546 C C . LYS A 1 67 ? -3.767 -24.487 25.314 1.00 93.44 67 LYS A C 1
ATOM 548 O O . LYS A 1 67 ? -3.715 -23.880 26.377 1.00 93.44 67 LYS A O 1
ATOM 553 N N . VAL A 1 68 ? -4.922 -24.867 24.767 1.00 92.62 68 VAL A N 1
ATOM 554 C CA . VAL A 1 68 ? -6.239 -24.590 25.381 1.00 92.62 68 VAL A CA 1
ATOM 555 C C . VAL A 1 68 ? -6.338 -25.157 26.808 1.00 92.62 68 VAL A C 1
ATOM 557 O O . VAL A 1 68 ? -7.043 -24.604 27.650 1.00 92.62 68 VAL A O 1
ATOM 560 N N . THR A 1 69 ? -5.599 -26.236 27.083 1.00 93.69 69 THR A N 1
ATOM 561 C CA . THR A 1 69 ? -5.519 -26.917 28.383 1.00 93.69 69 THR A CA 1
ATOM 562 C C . THR A 1 69 ? -4.608 -26.236 29.404 1.00 93.69 69 THR A C 1
ATOM 564 O O . THR A 1 69 ? -4.608 -26.656 30.556 1.00 93.69 69 THR A O 1
ATOM 567 N N . ASP A 1 70 ? -3.797 -25.255 29.004 1.00 91.81 70 ASP A N 1
ATOM 568 C CA . ASP A 1 70 ? -2.862 -24.594 29.916 1.00 91.81 70 ASP A CA 1
ATOM 569 C C . ASP A 1 70 ? -3.628 -23.640 30.846 1.00 91.81 70 ASP A C 1
ATOM 571 O O . ASP A 1 70 ? -4.405 -22.803 30.389 1.00 91.81 70 ASP A O 1
ATOM 575 N N . GLU A 1 71 ? -3.415 -23.754 32.158 1.00 89.88 71 GLU A N 1
ATOM 576 C CA . GLU A 1 71 ? -4.123 -22.938 33.159 1.00 89.88 71 GLU A CA 1
ATOM 577 C C . GLU A 1 71 ? -3.630 -21.482 33.203 1.00 89.88 71 GLU A C 1
ATOM 579 O O . GLU A 1 71 ? -4.386 -20.583 33.564 1.00 89.88 71 GLU A O 1
ATOM 584 N N . ASP A 1 72 ? -2.376 -21.235 32.810 1.00 90.25 72 ASP A N 1
ATOM 585 C CA . ASP A 1 72 ? -1.715 -19.923 32.833 1.00 90.25 72 ASP A CA 1
ATOM 586 C C . ASP A 1 72 ? -1.821 -19.159 31.498 1.00 90.25 72 ASP A C 1
ATOM 588 O O . ASP A 1 72 ? -1.043 -18.239 31.231 1.00 90.25 72 ASP A O 1
ATOM 592 N N . ARG A 1 73 ? -2.760 -19.548 30.628 1.00 91.69 73 ARG A N 1
ATOM 593 C CA . ARG A 1 73 ? -2.960 -18.915 29.319 1.00 91.69 73 ARG A CA 1
ATOM 594 C C . ARG A 1 73 ? -3.772 -17.623 29.410 1.00 91.69 73 ARG A C 1
ATOM 596 O O . ARG A 1 73 ? -4.598 -17.438 30.302 1.00 91.69 73 ARG A O 1
ATOM 603 N N . ILE A 1 74 ? -3.596 -16.755 28.415 1.00 90.31 74 ILE A N 1
ATOM 604 C CA . ILE A 1 74 ? -4.456 -15.581 28.244 1.00 90.31 74 ILE A CA 1
ATOM 605 C C . ILE A 1 74 ? -5.850 -16.053 27.818 1.00 90.31 74 ILE A C 1
ATOM 607 O O . ILE A 1 74 ? -5.991 -16.832 26.875 1.00 90.31 74 ILE A O 1
ATOM 611 N N . ARG A 1 75 ? -6.876 -15.580 28.527 1.00 90.31 75 ARG A N 1
ATOM 612 C CA . ARG A 1 75 ? -8.287 -15.868 28.265 1.00 90.31 75 ARG A CA 1
ATOM 613 C C . ARG A 1 75 ? -9.135 -14.659 28.642 1.00 90.31 75 ARG A C 1
ATOM 615 O O . ARG A 1 75 ? -8.876 -14.000 29.645 1.00 90.31 75 ARG A O 1
ATOM 622 N N . PHE A 1 76 ? -10.194 -14.422 27.876 1.00 92.44 76 PHE A N 1
ATOM 623 C CA . PHE A 1 76 ? -11.186 -13.402 28.196 1.00 92.44 76 PHE A CA 1
ATOM 624 C C . PHE A 1 76 ? -12.167 -13.933 29.253 1.00 92.44 76 PHE A C 1
ATOM 626 O O . PHE A 1 76 ? -12.589 -15.094 29.215 1.00 92.44 76 PHE A O 1
ATOM 633 N N . GLY A 1 77 ? -12.523 -13.086 30.224 1.00 89.50 77 GLY A N 1
ATOM 634 C CA . GLY A 1 77 ? -13.346 -13.490 31.372 1.00 89.50 77 GLY A CA 1
ATOM 635 C C . GLY A 1 77 ? -14.788 -13.867 31.011 1.00 89.50 77 GLY A C 1
ATOM 636 O O . GLY A 1 77 ? -15.417 -14.633 31.739 1.00 89.50 77 GLY A O 1
ATOM 637 N N . THR A 1 78 ? -15.302 -13.382 29.876 1.00 94.69 78 THR A N 1
ATOM 638 C CA . THR A 1 78 ? -16.647 -13.679 29.356 1.00 94.69 78 THR A CA 1
ATOM 639 C C . THR A 1 78 ? -16.645 -13.802 27.826 1.00 94.69 78 THR A C 1
ATOM 641 O O . THR A 1 78 ? -15.628 -13.577 27.174 1.00 94.69 78 THR A O 1
ATOM 644 N N . GLN A 1 79 ? -17.795 -14.170 27.252 1.00 96.25 79 GLN A N 1
ATOM 645 C CA . GLN A 1 79 ? -18.028 -14.285 25.801 1.00 96.25 79 GLN A CA 1
ATOM 646 C C . GLN A 1 79 ? -18.772 -13.056 25.238 1.00 96.25 79 GLN A C 1
ATOM 648 O O . GLN A 1 79 ? -19.515 -13.152 24.267 1.00 96.25 79 GLN A O 1
ATOM 653 N N . GLU A 1 80 ? -18.659 -11.902 25.899 1.00 97.44 80 GLU A N 1
ATOM 654 C CA . GLU A 1 80 ? -19.469 -10.709 25.605 1.00 97.44 80 GLU A CA 1
ATOM 655 C C . GLU A 1 80 ? -18.763 -9.686 24.691 1.00 97.44 80 GLU A C 1
ATOM 657 O O . GLU A 1 80 ? -19.236 -8.557 24.570 1.00 97.44 80 GLU A O 1
ATOM 662 N N . PHE A 1 81 ? -17.669 -10.079 24.027 1.00 97.88 81 PHE A N 1
ATOM 663 C CA . PHE A 1 81 ? -16.804 -9.222 23.191 1.00 97.88 81 PHE A CA 1
ATOM 664 C C . PHE A 1 81 ? -17.130 -9.336 21.689 1.00 97.88 81 PHE A C 1
ATOM 666 O O . PHE A 1 81 ? -16.259 -9.181 20.830 1.00 97.88 81 PHE A O 1
ATOM 673 N N . TYR A 1 82 ? -18.389 -9.649 21.369 1.00 98.44 82 TYR A N 1
ATOM 674 C CA . TYR A 1 82 ? -18.900 -9.705 19.998 1.00 98.44 82 TYR A CA 1
ATOM 675 C C . TYR A 1 82 ? -19.521 -8.372 19.564 1.00 98.44 82 TYR A C 1
ATOM 677 O O . TYR A 1 82 ? -19.725 -7.465 20.378 1.00 98.44 82 TYR A O 1
ATOM 685 N N . PHE A 1 83 ? -19.871 -8.250 18.284 1.00 98.31 83 PHE A N 1
ATOM 686 C CA . PHE A 1 83 ? -20.570 -7.081 17.758 1.00 98.31 83 PHE A CA 1
ATOM 687 C C . PHE A 1 83 ? -22.052 -7.086 18.178 1.00 98.31 83 PHE A C 1
ATOM 689 O O . PHE A 1 83 ? -22.931 -7.530 17.439 1.00 98.31 83 PHE A O 1
ATOM 696 N N . LYS A 1 84 ? -22.326 -6.621 19.404 1.00 98.38 84 LYS A N 1
ATOM 697 C CA . LYS A 1 84 ? -23.682 -6.508 19.966 1.00 98.38 84 LYS A CA 1
ATOM 698 C C . LYS A 1 84 ? -24.573 -5.611 19.110 1.00 98.38 84 LYS A C 1
ATOM 700 O O . LYS A 1 84 ? -24.153 -4.567 18.612 1.00 98.38 84 LYS A O 1
ATOM 705 N N . SER A 1 85 ? -25.843 -5.982 19.006 1.00 98.25 85 SER A N 1
ATOM 706 C CA . SER A 1 85 ? -26.859 -5.150 18.368 1.00 98.25 85 SER A CA 1
ATOM 707 C C . SER A 1 85 ? -27.107 -3.857 19.155 1.00 98.25 85 SER A C 1
ATOM 709 O O . SER A 1 85 ? -26.913 -3.788 20.372 1.00 98.25 85 SER A O 1
ATOM 711 N N . ALA A 1 86 ? -27.636 -2.834 18.477 1.00 97.62 86 ALA A N 1
ATOM 712 C CA . ALA A 1 86 ? -28.031 -1.586 19.130 1.00 97.62 86 ALA A CA 1
ATOM 713 C C . ALA A 1 86 ? -29.015 -1.825 20.292 1.00 97.62 86 ALA A C 1
ATOM 715 O O . ALA A 1 86 ? -28.908 -1.184 21.334 1.00 97.62 86 ALA A O 1
ATOM 716 N N . ALA A 1 87 ? -29.945 -2.776 20.147 1.00 98.00 87 ALA A N 1
ATOM 717 C CA . ALA A 1 87 ? -30.908 -3.124 21.191 1.00 98.00 87 ALA A CA 1
ATOM 718 C C . ALA A 1 87 ? -30.239 -3.720 22.439 1.00 98.00 87 ALA A C 1
ATOM 720 O O . ALA A 1 87 ? -30.611 -3.375 23.562 1.00 98.00 87 ALA A O 1
ATOM 721 N N . GLU A 1 88 ? -29.238 -4.582 22.256 1.00 98.00 88 GLU A N 1
ATOM 722 C CA . GLU A 1 88 ? -28.451 -5.136 23.361 1.00 98.00 88 GLU A CA 1
ATOM 723 C C . GLU A 1 88 ? -27.644 -4.044 24.065 1.00 98.00 88 GLU A C 1
ATOM 725 O O . GLU A 1 88 ? -27.699 -3.950 25.291 1.00 98.00 88 GLU A O 1
ATOM 730 N N . MET A 1 89 ? -26.978 -3.168 23.307 1.00 98.19 89 MET A N 1
ATOM 731 C CA . MET A 1 89 ? -26.208 -2.052 23.866 1.00 98.19 89 MET A CA 1
ATOM 732 C C . MET A 1 89 ? -27.093 -1.054 24.624 1.00 98.19 89 MET A C 1
ATOM 734 O O . MET A 1 89 ? -26.772 -0.682 25.751 1.00 98.19 89 MET A O 1
ATOM 738 N N . MET A 1 90 ? -28.254 -0.680 24.074 1.00 97.38 90 MET A N 1
ATOM 739 C CA . MET A 1 90 ? -29.228 0.176 24.767 1.00 97.38 90 MET A CA 1
ATOM 740 C C . MET A 1 90 ? -29.749 -0.467 26.055 1.00 97.38 90 MET A C 1
ATOM 742 O O . MET A 1 90 ? -29.970 0.221 27.049 1.00 97.38 90 MET A O 1
ATOM 746 N N . LYS A 1 91 ? -29.939 -1.791 26.062 1.00 97.62 91 LYS A N 1
ATOM 747 C CA . LYS A 1 91 ? -30.366 -2.521 27.259 1.00 97.62 91 LYS A CA 1
ATOM 748 C C . LYS A 1 91 ? -29.271 -2.554 28.329 1.00 97.62 91 LYS A C 1
ATOM 750 O O . LYS A 1 91 ? -29.599 -2.401 29.505 1.00 97.62 91 LYS A O 1
ATOM 755 N N . LEU A 1 92 ? -28.010 -2.755 27.936 1.00 96.44 92 LEU A N 1
ATOM 756 C CA . LEU A 1 92 ? -26.853 -2.747 28.841 1.00 96.44 92 LEU A CA 1
ATOM 757 C C . LEU A 1 92 ? -26.658 -1.369 29.485 1.00 96.44 92 LEU A C 1
ATOM 759 O O . LEU A 1 92 ? -26.510 -1.273 30.698 1.00 96.44 92 LEU A O 1
ATOM 763 N N . PHE A 1 93 ? -26.756 -0.300 28.693 1.00 96.88 93 PHE A N 1
ATOM 764 C CA . PHE A 1 93 ? -26.520 1.076 29.140 1.00 96.88 93 PHE A CA 1
ATOM 765 C C . PHE A 1 93 ? -27.806 1.881 29.372 1.00 96.88 93 PHE A C 1
ATOM 767 O O . PHE A 1 93 ? -27.813 3.104 29.255 1.00 96.88 93 PHE A O 1
ATOM 774 N N . LYS A 1 94 ? -28.902 1.215 29.758 1.00 96.06 94 LYS A N 1
ATOM 775 C CA . LYS A 1 94 ? -30.215 1.851 29.994 1.00 96.06 94 LYS A CA 1
ATOM 776 C C . LYS A 1 94 ? -30.182 3.001 31.013 1.00 96.06 94 LYS A C 1
ATOM 778 O O . LYS A 1 94 ? -30.997 3.913 30.930 1.00 96.06 94 LYS A O 1
ATOM 783 N N . ASP A 1 95 ? -29.250 2.948 31.967 1.00 94.06 95 ASP A N 1
ATOM 784 C CA . ASP A 1 95 ? -29.100 3.941 33.036 1.00 94.06 95 ASP A CA 1
ATOM 785 C C . ASP A 1 95 ? -28.196 5.121 32.609 1.00 94.06 95 ASP A C 1
ATOM 787 O O . ASP A 1 95 ? -28.066 6.102 33.339 1.00 94.06 95 ASP A O 1
ATOM 791 N N . CYS A 1 96 ? -27.563 5.037 31.431 1.00 95.19 96 CYS A N 1
ATOM 792 C CA . CYS A 1 96 ? -26.699 6.059 30.828 1.00 95.19 96 CYS A CA 1
ATOM 793 C C . CYS A 1 96 ? -26.953 6.157 29.307 1.00 95.19 96 CYS A C 1
ATOM 795 O O . CYS A 1 96 ? -26.048 5.880 28.514 1.00 95.19 96 CYS A O 1
ATOM 797 N N . PRO A 1 97 ? -28.173 6.530 28.869 1.00 96.19 97 PRO A N 1
ATOM 798 C CA . PRO A 1 97 ? -28.511 6.602 27.445 1.00 96.19 97 PRO A CA 1
ATOM 799 C C . PRO A 1 97 ? -27.639 7.610 26.682 1.00 96.19 97 PRO A C 1
ATOM 801 O O . PRO A 1 97 ? -27.329 7.398 25.511 1.00 96.19 97 PRO A O 1
ATOM 804 N N . ASP A 1 98 ? -27.161 8.657 27.360 1.00 96.44 98 ASP A N 1
ATOM 805 C CA . ASP A 1 98 ? -26.258 9.658 26.793 1.00 96.44 98 ASP A CA 1
ATOM 806 C C . ASP A 1 98 ? -24.920 9.060 26.331 1.00 96.44 98 ASP A C 1
ATOM 808 O O . ASP A 1 98 ? -24.348 9.531 25.350 1.00 96.44 98 ASP A O 1
ATOM 812 N N . ALA A 1 99 ? -24.447 7.987 26.974 1.00 97.56 99 ALA A N 1
ATOM 813 C CA . ALA A 1 99 ? -23.242 7.278 26.550 1.00 97.56 99 ALA A CA 1
ATOM 814 C C . ALA A 1 99 ? -23.419 6.598 25.182 1.00 97.56 99 ALA A C 1
ATOM 816 O O . ALA A 1 99 ? -22.473 6.555 24.397 1.00 97.56 99 ALA A O 1
ATOM 817 N N . ILE A 1 100 ? -24.627 6.103 24.884 1.00 98.00 100 ILE A N 1
ATOM 818 C CA . ILE A 1 100 ? -24.978 5.527 23.579 1.00 98.00 100 ILE A CA 1
ATOM 819 C C . ILE A 1 100 ? -25.168 6.642 22.549 1.00 98.00 100 ILE A C 1
ATOM 821 O O . ILE A 1 100 ? -24.609 6.563 21.459 1.00 98.00 100 ILE A O 1
ATOM 825 N N . GLU A 1 101 ? -25.891 7.712 22.887 1.00 97.50 101 GLU A N 1
ATOM 826 C CA . GLU A 1 101 ? -26.093 8.853 21.979 1.00 97.50 101 GLU A CA 1
ATOM 827 C C . GLU A 1 101 ? -24.770 9.491 21.540 1.00 97.50 101 GLU A C 1
ATOM 829 O O . GLU A 1 101 ? -24.615 9.891 20.386 1.00 97.50 101 GLU A O 1
ATOM 834 N N . ASN A 1 102 ? -23.793 9.571 22.448 1.00 97.69 102 ASN A N 1
ATOM 835 C CA . ASN A 1 102 ? -22.484 10.126 22.132 1.00 97.69 102 ASN A CA 1
ATOM 836 C C . ASN A 1 102 ? -21.708 9.278 21.115 1.00 97.69 102 ASN A C 1
ATOM 838 O O . ASN A 1 102 ? -20.900 9.848 20.391 1.00 97.69 102 ASN A O 1
ATOM 842 N N . THR A 1 103 ? -21.985 7.974 20.974 1.00 97.81 103 THR A N 1
ATOM 843 C CA . THR A 1 103 ? -21.365 7.156 19.911 1.00 97.81 103 THR A CA 1
ATOM 844 C C . THR A 1 103 ? -21.738 7.668 18.518 1.00 97.81 103 THR A C 1
ATOM 846 O O . THR A 1 103 ? -20.870 7.787 17.657 1.00 97.81 103 THR A O 1
ATOM 849 N N . VAL A 1 104 ? -23.002 8.062 18.325 1.00 97.38 104 VAL A N 1
ATOM 850 C CA . VAL A 1 104 ? -23.505 8.625 17.064 1.00 97.38 104 VAL A CA 1
ATOM 851 C C . VAL A 1 104 ? -22.913 10.010 16.833 1.00 97.38 104 VAL A C 1
ATOM 853 O O . VAL A 1 104 ? -22.389 10.273 15.760 1.00 97.38 104 VAL A O 1
ATOM 856 N N . LYS A 1 105 ? -22.888 10.868 17.862 1.00 96.38 105 LYS A N 1
ATOM 857 C CA . LYS A 1 105 ? -22.276 12.206 17.759 1.00 96.38 105 LYS A CA 1
ATOM 858 C C . LYS A 1 105 ? -20.787 12.141 17.415 1.00 96.38 105 LYS A C 1
ATOM 860 O O . LYS A 1 105 ? -20.303 12.992 16.681 1.00 96.38 105 LYS A O 1
ATOM 865 N N . ILE A 1 106 ? -20.054 11.172 17.968 1.00 96.38 106 ILE A N 1
ATOM 866 C CA . ILE A 1 106 ? -18.642 10.949 17.631 1.00 96.38 106 ILE A CA 1
ATOM 867 C C . ILE A 1 106 ? -18.528 10.488 16.177 1.00 96.38 106 ILE A C 1
ATOM 869 O O . ILE A 1 106 ? -17.730 11.055 15.441 1.00 96.38 106 ILE A O 1
ATOM 873 N N . ALA A 1 107 ? -19.346 9.521 15.750 1.00 96.38 107 ALA A N 1
ATOM 874 C CA . ALA A 1 107 ? -19.351 9.058 14.365 1.00 96.38 107 ALA A CA 1
ATOM 875 C C . ALA A 1 107 ? -19.644 10.200 13.374 1.00 96.38 107 ALA A C 1
ATOM 877 O O . ALA A 1 107 ? -18.924 10.340 12.393 1.00 96.38 107 ALA A O 1
ATOM 878 N N . ASP A 1 108 ? -20.613 11.068 13.679 1.00 95.50 108 ASP A N 1
ATOM 879 C CA . ASP A 1 108 ? -20.960 12.240 12.862 1.00 95.50 108 ASP A CA 1
ATOM 880 C C . ASP A 1 108 ? -19.842 13.302 12.821 1.00 95.50 108 ASP A C 1
ATOM 882 O O . ASP A 1 108 ? -19.749 14.069 11.864 1.00 95.50 108 ASP A O 1
ATOM 886 N N . LYS A 1 109 ? -18.989 13.371 13.854 1.00 94.12 109 LYS A N 1
ATOM 887 C CA . LYS A 1 109 ? -17.808 14.255 13.888 1.00 94.12 109 LYS A CA 1
ATOM 888 C C . LYS A 1 109 ? -16.633 13.706 13.074 1.00 94.12 109 LYS A C 1
ATOM 890 O O . LYS A 1 109 ? -15.747 14.473 12.698 1.00 94.12 109 LYS A O 1
ATOM 895 N N . CYS A 1 110 ? -16.569 12.394 12.867 1.00 94.19 110 CYS A N 1
ATOM 896 C CA . CYS A 1 110 ? -15.466 11.741 12.177 1.00 94.19 110 CYS A CA 1
ATOM 897 C C . CYS A 1 110 ? -15.638 11.842 10.656 1.00 94.19 110 CYS A C 1
ATOM 899 O O . CYS A 1 110 ? -16.162 10.930 10.024 1.00 94.19 110 CYS A O 1
ATOM 901 N N . ASP A 1 111 ? -15.137 12.931 10.074 1.00 91.56 111 ASP A N 1
ATOM 902 C CA . ASP A 1 111 ? -15.057 13.124 8.623 1.00 91.56 111 ASP A CA 1
ATOM 903 C C . ASP A 1 111 ? -13.601 12.990 8.153 1.00 91.56 111 ASP A C 1
ATOM 905 O O . ASP A 1 111 ? -12.781 13.898 8.302 1.00 91.56 111 ASP A O 1
ATOM 909 N N . PHE A 1 112 ? -13.252 11.803 7.661 1.00 91.50 112 PHE A N 1
ATOM 910 C CA . PHE A 1 112 ? -11.921 11.501 7.147 1.00 91.50 112 PHE A CA 1
ATOM 911 C C . PHE A 1 112 ? -12.030 10.733 5.834 1.00 91.50 112 PHE A C 1
ATOM 913 O O . PHE A 1 112 ? -12.572 9.628 5.789 1.00 91.50 112 PHE A O 1
ATOM 920 N N . GLU A 1 113 ? -11.452 11.300 4.779 1.00 88.06 113 GLU A N 1
ATOM 921 C CA . GLU A 1 113 ? -11.378 10.680 3.463 1.00 88.06 113 GLU A CA 1
ATOM 922 C C . GLU A 1 113 ? -9.926 10.313 3.136 1.00 88.06 113 GLU A C 1
ATOM 924 O O . GLU A 1 113 ? -9.034 11.164 3.089 1.00 88.06 113 GLU A O 1
ATOM 929 N N . LEU A 1 114 ? -9.686 9.026 2.873 1.00 87.25 114 LEU A N 1
ATOM 930 C CA . LEU A 1 114 ? -8.459 8.567 2.222 1.00 87.25 114 LEU A CA 1
ATOM 931 C C . LEU A 1 114 ? -8.532 8.971 0.749 1.00 87.25 114 LEU A C 1
ATOM 933 O O . LEU A 1 114 ? -9.032 8.212 -0.082 1.00 87.25 114 LEU A O 1
ATOM 937 N N . SER A 1 115 ? -8.062 10.176 0.429 1.00 76.69 115 SER A N 1
ATOM 938 C CA . SER A 1 115 ? -8.047 10.655 -0.949 1.00 76.69 115 SER A CA 1
ATOM 939 C C . SER A 1 115 ? -7.149 9.759 -1.809 1.00 76.69 115 SER A C 1
ATOM 941 O O . SER A 1 115 ? -5.940 9.654 -1.618 1.00 76.69 115 SER A O 1
ATOM 943 N N . SER A 1 116 ? -7.752 9.090 -2.790 1.00 68.00 116 SER A N 1
ATOM 944 C CA . SER A 1 116 ? -7.037 8.329 -3.822 1.00 68.00 116 SER A CA 1
ATOM 945 C C . SER A 1 116 ? -6.803 9.163 -5.088 1.00 68.00 116 SER A C 1
ATOM 947 O O . SER A 1 116 ? -6.593 8.615 -6.171 1.00 68.00 116 SER A O 1
ATOM 949 N N . SER A 1 117 ? -6.953 10.488 -4.999 1.00 68.25 117 SER A N 1
ATOM 950 C CA . SER A 1 117 ? -6.952 11.375 -6.157 1.00 68.25 117 SER A CA 1
ATOM 951 C C . SER A 1 117 ? -5.529 11.731 -6.586 1.00 68.25 117 SER A C 1
ATOM 953 O O . SER A 1 117 ? -4.834 12.472 -5.893 1.00 68.25 117 SER A O 1
ATOM 955 N N . GLY A 1 118 ? -5.146 11.276 -7.779 1.00 70.44 118 GLY A N 1
ATOM 956 C CA . GLY A 1 118 ? -3.884 11.633 -8.428 1.00 70.44 118 GLY A CA 1
ATOM 957 C C . GLY A 1 118 ? -2.734 10.667 -8.141 1.00 70.44 118 GLY A C 1
ATOM 958 O O . GLY A 1 118 ? -2.831 9.757 -7.321 1.00 70.44 118 GLY A O 1
ATOM 959 N N . TYR A 1 119 ? -1.633 10.861 -8.867 1.00 78.00 119 TYR A N 1
ATOM 960 C CA . TYR A 1 119 ? -0.408 10.086 -8.698 1.00 78.00 119 TYR A CA 1
ATOM 961 C C . TYR A 1 119 ? 0.627 10.904 -7.932 1.00 78.00 119 TYR A C 1
ATOM 963 O O . TYR A 1 119 ? 1.005 11.995 -8.352 1.00 78.00 119 TYR A O 1
ATOM 971 N N . HIS A 1 120 ? 1.119 10.351 -6.828 1.00 84.19 120 HIS A N 1
ATOM 972 C CA . HIS A 1 120 ? 2.224 10.924 -6.064 1.00 84.19 120 HIS A CA 1
ATOM 973 C C . HIS A 1 120 ? 3.544 10.348 -6.573 1.00 84.19 120 HIS A C 1
ATOM 975 O O . HIS A 1 120 ? 4.119 9.439 -5.976 1.00 84.19 120 HIS A O 1
ATOM 981 N N . LEU A 1 121 ? 3.987 10.832 -7.734 1.00 85.50 121 LEU A N 1
ATOM 982 C CA . LEU A 1 121 ? 5.237 10.384 -8.342 1.00 85.50 121 LEU A CA 1
ATOM 983 C C . LEU A 1 121 ? 6.438 11.098 -7.705 1.00 85.50 121 LEU A C 1
ATOM 985 O O . LEU A 1 121 ? 6.347 12.290 -7.401 1.00 85.50 121 LEU A O 1
ATOM 989 N N . PRO A 1 122 ? 7.575 10.403 -7.520 1.00 85.44 122 PRO A N 1
ATOM 990 C CA . PRO A 1 122 ? 8.794 11.046 -7.057 1.00 85.44 122 PRO A CA 1
ATOM 991 C C . PRO A 1 122 ? 9.276 12.074 -8.085 1.00 85.44 122 PRO A C 1
ATOM 993 O O . PRO A 1 122 ? 9.215 11.845 -9.296 1.00 85.44 122 PRO A O 1
ATOM 996 N N . HIS A 1 123 ? 9.785 13.203 -7.598 1.00 87.12 123 HIS A N 1
ATOM 997 C CA . HIS A 1 123 ? 10.393 14.209 -8.458 1.00 87.12 123 HIS A CA 1
ATOM 998 C C . HIS A 1 123 ? 11.757 13.714 -8.952 1.00 87.12 123 HIS A C 1
ATOM 1000 O O . HIS A 1 123 ? 12.584 13.263 -8.159 1.00 87.12 123 HIS A O 1
ATOM 1006 N N . PHE A 1 124 ? 11.986 13.770 -10.264 1.00 92.56 124 PHE A N 1
ATOM 1007 C CA . PHE A 1 124 ? 13.290 13.475 -10.847 1.00 92.56 124 PHE A CA 1
ATOM 1008 C C . PHE A 1 124 ? 14.029 14.783 -11.108 1.00 92.56 124 PHE A C 1
ATOM 1010 O O . PHE A 1 124 ? 13.581 15.574 -11.934 1.00 92.56 124 PHE A O 1
ATOM 1017 N N . ASP A 1 125 ? 15.176 14.975 -10.457 1.00 91.12 125 ASP A N 1
ATOM 1018 C CA . ASP A 1 125 ? 16.031 16.141 -10.676 1.00 91.12 125 ASP A CA 1
ATOM 1019 C C . ASP A 1 125 ? 16.957 15.915 -11.888 1.00 91.12 125 ASP A C 1
ATOM 1021 O O . ASP A 1 125 ? 17.907 15.122 -11.802 1.00 91.12 125 ASP A O 1
ATOM 1025 N N . PRO A 1 126 ? 16.721 16.577 -13.039 1.00 90.69 126 PRO A N 1
ATOM 1026 C CA . PRO A 1 126 ? 17.623 16.482 -14.177 1.00 90.69 126 PRO A CA 1
ATOM 1027 C C . PRO A 1 126 ? 18.974 17.164 -13.876 1.00 90.69 126 PRO A C 1
ATOM 1029 O O . PRO A 1 126 ? 19.056 18.073 -13.046 1.00 90.69 126 PRO A O 1
ATOM 1032 N N . PRO A 1 127 ? 20.063 16.774 -14.568 1.00 90.88 127 PRO A N 1
ATOM 1033 C CA . PRO A 1 127 ? 21.348 17.458 -14.457 1.00 90.88 127 PRO A CA 1
ATOM 1034 C C . PRO A 1 127 ? 21.245 18.957 -14.771 1.00 90.88 127 PRO A C 1
ATOM 1036 O O . PRO A 1 127 ? 20.432 19.376 -15.596 1.00 90.88 127 PRO A O 1
ATOM 1039 N N . GLN A 1 128 ? 22.129 19.756 -14.164 1.00 88.69 128 GLN A N 1
ATOM 1040 C CA . GLN A 1 128 ? 22.126 21.213 -14.313 1.00 88.69 128 GLN A CA 1
ATOM 1041 C C . GLN A 1 128 ? 22.093 21.643 -15.790 1.00 88.69 128 GLN A C 1
ATOM 1043 O O . GLN A 1 128 ? 22.915 21.206 -16.598 1.00 88.69 128 GLN A O 1
ATOM 1048 N N . GLY A 1 129 ? 21.159 22.539 -16.117 1.00 88.56 129 GLY A N 1
ATOM 1049 C CA . GLY A 1 129 ? 20.994 23.088 -17.464 1.00 88.56 129 GLY A CA 1
ATOM 1050 C C . GLY A 1 129 ? 20.040 22.308 -18.371 1.00 88.56 129 GLY A C 1
ATOM 1051 O O . GLY A 1 129 ? 19.923 22.679 -19.533 1.00 88.56 129 GLY A O 1
ATOM 1052 N N . PHE A 1 130 ? 19.361 21.275 -17.862 1.00 91.25 130 PHE A N 1
ATOM 1053 C CA . PHE A 1 130 ? 18.263 20.603 -18.559 1.00 91.25 130 PHE A CA 1
ATOM 1054 C C . PHE A 1 130 ? 16.941 20.801 -17.817 1.00 91.25 130 PHE A C 1
ATOM 1056 O O . PHE A 1 130 ? 16.889 20.681 -16.593 1.00 91.25 130 PHE A O 1
ATOM 1063 N N . SER A 1 131 ? 15.863 21.042 -18.560 1.00 93.88 131 SER A N 1
ATOM 1064 C CA . SER A 1 131 ? 14.511 20.760 -18.074 1.00 93.88 131 SER A CA 1
ATOM 1065 C C . SER A 1 131 ? 14.248 19.248 -18.039 1.00 93.88 131 SER A C 1
ATOM 1067 O O . SER A 1 131 ? 14.977 18.459 -18.650 1.00 93.88 131 SER A O 1
ATOM 1069 N N . LEU A 1 132 ? 13.193 18.833 -17.327 1.00 93.00 132 LEU A N 1
ATOM 1070 C CA . LEU A 1 132 ? 12.789 17.426 -17.239 1.00 93.00 132 LEU A CA 1
ATOM 1071 C C . LEU A 1 132 ? 12.562 16.823 -18.634 1.00 93.00 132 LEU A C 1
ATOM 1073 O O . LEU A 1 132 ? 13.131 15.778 -18.947 1.00 93.00 132 LEU A O 1
ATOM 1077 N N . ASN A 1 133 ? 11.807 17.524 -19.482 1.00 93.06 133 ASN A N 1
ATOM 1078 C CA . ASN A 1 133 ? 11.419 17.046 -20.810 1.00 93.06 133 ASN A CA 1
ATOM 1079 C C . ASN A 1 133 ? 12.622 17.006 -21.758 1.00 93.06 133 ASN A C 1
ATOM 1081 O O . ASN A 1 133 ? 12.840 15.999 -22.426 1.00 93.06 133 ASN A O 1
ATOM 1085 N N . GLU A 1 134 ? 13.487 18.028 -21.741 1.00 94.75 134 GLU A N 1
ATOM 1086 C CA . GLU A 1 134 ? 14.726 18.009 -22.533 1.00 94.75 134 GLU A CA 1
ATOM 1087 C C . GLU A 1 134 ? 15.645 16.853 -22.124 1.00 94.75 134 GLU A C 1
ATOM 1089 O O . GLU A 1 134 ? 16.265 16.208 -22.975 1.00 94.75 134 GLU A O 1
ATOM 1094 N N . PHE A 1 135 ? 15.758 16.578 -20.819 1.00 96.31 135 PHE A N 1
ATOM 1095 C CA . PHE A 1 135 ? 16.568 15.465 -20.337 1.00 96.31 135 PHE A CA 1
ATOM 1096 C C . PHE A 1 135 ? 15.950 14.112 -20.698 1.00 96.31 135 PHE A C 1
ATOM 1098 O O . PHE A 1 135 ? 16.674 13.211 -21.133 1.00 96.31 135 PHE A O 1
ATOM 1105 N N . PHE A 1 136 ? 14.631 13.977 -20.563 1.00 96.69 136 PHE A N 1
ATOM 1106 C CA . PHE A 1 136 ? 13.871 12.796 -20.960 1.00 96.69 136 PHE A CA 1
ATOM 1107 C C . PHE A 1 136 ? 14.051 12.491 -22.448 1.00 96.69 136 PHE A C 1
ATOM 1109 O O . PHE A 1 136 ? 14.534 11.410 -22.796 1.00 96.69 136 PHE A O 1
ATOM 1116 N N . GLU A 1 137 ? 13.780 13.460 -23.322 1.00 95.75 137 GLU A N 1
ATOM 1117 C CA . GLU A 1 137 ? 13.888 13.298 -24.770 1.00 95.75 137 GLU A CA 1
ATOM 1118 C C . GLU A 1 137 ? 15.328 12.962 -25.182 1.00 95.75 137 GLU A C 1
ATOM 1120 O O . GLU A 1 137 ? 15.576 12.017 -25.939 1.00 95.75 137 GLU A O 1
ATOM 1125 N N . LYS A 1 138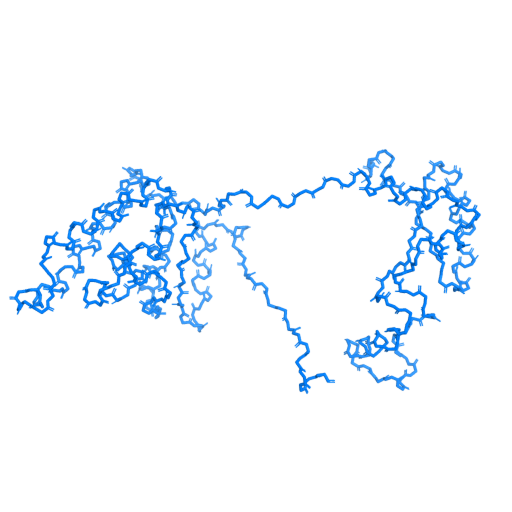 ? 16.313 13.684 -24.631 1.00 95.88 138 LYS A N 1
ATOM 1126 C CA . LYS A 1 138 ? 17.733 13.406 -24.876 1.00 95.88 138 LYS A CA 1
ATOM 1127 C C . LYS A 1 138 ? 18.103 11.984 -24.460 1.00 95.88 138 LYS A C 1
ATOM 1129 O O . LYS A 1 138 ? 18.813 11.301 -25.200 1.00 95.88 138 LYS A O 1
ATOM 1134 N N . THR A 1 139 ? 17.643 11.533 -23.298 1.00 96.25 139 THR A N 1
ATOM 1135 C CA . THR A 1 139 ? 17.935 10.192 -22.774 1.00 96.25 139 THR A CA 1
ATOM 1136 C C . THR A 1 139 ? 17.291 9.111 -23.641 1.00 96.25 139 THR A C 1
ATOM 1138 O O . THR A 1 139 ? 17.987 8.185 -24.064 1.00 96.25 139 THR A O 1
ATOM 1141 N N . ALA A 1 140 ? 16.018 9.278 -24.009 1.00 96.75 140 ALA A N 1
ATOM 1142 C CA . ALA A 1 140 ? 15.297 8.377 -24.903 1.00 96.75 140 ALA A CA 1
ATOM 1143 C C . ALA A 1 140 ? 15.981 8.257 -26.274 1.00 96.75 140 ALA A C 1
ATOM 1145 O O . ALA A 1 140 ? 16.271 7.152 -26.738 1.00 96.75 140 ALA A O 1
ATOM 1146 N N . ARG A 1 141 ? 16.329 9.389 -26.902 1.00 96.50 141 ARG A N 1
ATOM 1147 C CA . ARG A 1 141 ? 17.011 9.418 -28.208 1.00 96.50 141 ARG A CA 1
ATOM 1148 C C . ARG A 1 141 ? 18.427 8.846 -28.147 1.00 96.50 141 ARG A C 1
ATOM 1150 O O . ARG A 1 141 ? 18.891 8.249 -29.120 1.00 96.50 141 ARG A O 1
ATOM 1157 N N . ASN A 1 142 ? 19.147 9.024 -27.040 1.00 96.12 142 ASN A N 1
ATOM 1158 C CA . ASN A 1 142 ? 20.468 8.419 -26.852 1.00 96.12 142 ASN A CA 1
ATOM 1159 C C . ASN A 1 142 ? 20.367 6.897 -26.775 1.00 96.12 142 ASN A C 1
ATOM 1161 O O . ASN A 1 142 ? 21.044 6.215 -27.544 1.00 96.12 142 ASN A O 1
ATOM 1165 N N . GLY A 1 143 ? 19.484 6.389 -25.915 1.00 95.25 143 GLY A N 1
ATOM 1166 C CA . GLY A 1 143 ? 19.258 4.956 -25.766 1.00 95.25 143 GLY A CA 1
ATOM 1167 C C . GLY A 1 143 ? 18.762 4.308 -27.062 1.00 95.25 143 GLY A C 1
ATOM 1168 O O . GLY A 1 143 ? 19.286 3.282 -27.492 1.00 95.25 143 GLY A O 1
ATOM 1169 N N . PHE A 1 144 ? 17.866 4.984 -27.788 1.00 96.19 144 PHE A N 1
ATOM 1170 C CA . PHE A 1 144 ? 17.437 4.560 -29.119 1.00 96.19 144 PHE A CA 1
ATOM 1171 C C . PHE A 1 144 ? 18.611 4.414 -30.094 1.00 96.19 144 PHE A C 1
ATOM 1173 O O . PHE A 1 144 ? 18.737 3.397 -30.771 1.00 96.19 144 PHE A O 1
ATOM 1180 N N . ARG A 1 145 ? 19.516 5.401 -30.158 1.00 95.50 145 ARG A N 1
ATOM 1181 C CA . ARG A 1 145 ? 20.701 5.325 -31.031 1.00 95.50 145 ARG A CA 1
ATOM 1182 C C . ARG A 1 145 ? 21.606 4.145 -30.681 1.00 95.50 145 ARG A C 1
ATOM 1184 O O . ARG A 1 145 ? 22.184 3.552 -31.589 1.00 95.50 145 ARG A O 1
ATOM 1191 N N . GLU A 1 146 ? 21.750 3.812 -29.404 1.00 93.69 146 GLU A N 1
ATOM 1192 C CA . GLU A 1 146 ? 22.530 2.651 -28.964 1.00 93.69 146 GLU A CA 1
ATOM 1193 C C . GLU A 1 146 ? 21.859 1.336 -29.378 1.00 93.69 146 GLU A C 1
ATOM 1195 O O . GLU A 1 146 ? 22.511 0.497 -30.001 1.00 93.69 146 GLU A O 1
ATOM 1200 N N . ARG A 1 147 ? 20.546 1.199 -29.153 1.00 93.19 147 ARG A N 1
ATOM 1201 C CA . ARG A 1 147 ? 19.760 0.036 -29.601 1.00 93.19 147 ARG A CA 1
AT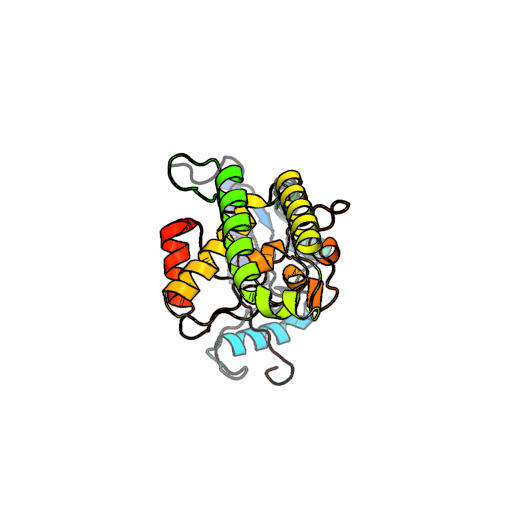OM 1202 C C . ARG A 1 147 ? 19.749 -0.122 -31.121 1.00 93.19 147 ARG A C 1
ATOM 1204 O O . ARG A 1 147 ? 19.829 -1.236 -31.618 1.00 93.19 147 ARG A O 1
ATOM 1211 N N . MET A 1 148 ? 19.717 0.967 -31.885 1.00 92.62 148 MET A N 1
ATOM 1212 C CA . MET A 1 148 ? 19.770 0.887 -33.350 1.00 92.62 148 MET A CA 1
ATOM 1213 C C . MET A 1 148 ? 21.139 0.428 -33.867 1.00 92.62 148 MET A C 1
ATOM 1215 O O . MET A 1 148 ? 21.197 -0.323 -34.835 1.00 92.62 148 MET A O 1
ATOM 1219 N N . LYS A 1 149 ? 22.245 0.805 -33.208 1.00 92.25 149 LYS A N 1
ATOM 1220 C CA . LYS A 1 149 ? 23.575 0.227 -33.502 1.00 92.25 149 LYS A CA 1
ATOM 1221 C C . LYS A 1 149 ? 23.612 -1.269 -33.181 1.00 92.25 149 LYS A C 1
ATOM 1223 O O . LYS A 1 149 ? 24.168 -2.041 -33.949 1.00 92.25 149 LYS A O 1
ATOM 1228 N N . SER A 1 150 ? 22.964 -1.645 -32.079 1.00 89.44 150 SER A N 1
ATOM 1229 C CA . SER A 1 150 ? 22.461 -2.986 -31.767 1.00 89.44 150 SER A CA 1
ATOM 1230 C C . SER A 1 150 ? 22.047 -3.852 -32.948 1.00 89.44 150 SER A C 1
ATOM 1232 O O . SER A 1 150 ? 22.575 -4.926 -33.238 1.00 89.44 150 SER A O 1
ATOM 1234 N N . LEU A 1 151 ? 21.010 -3.330 -33.591 1.00 90.69 151 LEU A N 1
ATOM 1235 C CA . LEU A 1 151 ? 20.141 -4.039 -34.514 1.00 90.69 151 LEU A CA 1
ATOM 1236 C C . LEU A 1 151 ? 20.511 -3.797 -35.979 1.00 90.69 151 LEU A C 1
ATOM 1238 O O . LEU A 1 151 ? 19.951 -4.459 -36.847 1.00 90.69 151 LEU A O 1
ATOM 1242 N N . SER A 1 152 ? 21.471 -2.909 -36.271 1.00 89.19 152 SER A N 1
ATOM 1243 C CA . SER A 1 152 ? 21.801 -2.483 -37.639 1.00 89.19 152 SER A CA 1
ATOM 1244 C C . SER A 1 152 ? 22.078 -3.659 -38.573 1.00 89.19 152 SER A C 1
ATOM 1246 O O . SER A 1 152 ? 21.545 -3.698 -39.672 1.00 89.19 152 SER A O 1
ATOM 1248 N N . SER A 1 153 ? 22.821 -4.668 -38.110 1.00 89.50 153 SER A N 1
ATOM 1249 C CA . SER A 1 153 ? 23.121 -5.864 -38.909 1.00 89.50 153 SER A CA 1
ATOM 1250 C C . SER A 1 153 ? 21.887 -6.710 -39.249 1.00 89.50 153 SER A C 1
ATOM 1252 O O . SER A 1 153 ? 21.847 -7.323 -40.311 1.00 89.50 153 SER A O 1
ATOM 1254 N N . ARG A 1 154 ? 20.882 -6.752 -38.366 1.00 90.62 154 ARG A N 1
ATOM 1255 C CA . ARG A 1 154 ? 19.619 -7.479 -38.578 1.00 90.62 154 ARG A CA 1
ATOM 1256 C C . ARG A 1 154 ? 18.684 -6.685 -39.490 1.00 90.62 154 ARG A C 1
ATOM 1258 O O . ARG A 1 154 ? 18.072 -7.257 -40.387 1.00 90.62 154 ARG A O 1
ATOM 1265 N N . ILE A 1 155 ? 18.649 -5.362 -39.319 1.00 89.06 155 ILE A N 1
ATOM 1266 C CA . ILE A 1 155 ? 17.907 -4.436 -40.186 1.00 89.06 155 ILE A CA 1
ATOM 1267 C C . ILE A 1 155 ? 18.471 -4.473 -41.617 1.00 89.06 155 ILE A C 1
ATOM 1269 O O . ILE A 1 155 ? 17.714 -4.608 -42.570 1.00 89.06 155 ILE A O 1
ATOM 1273 N N . GLU A 1 156 ? 19.797 -4.432 -41.790 1.00 88.56 156 GLU A N 1
ATOM 1274 C CA . GLU A 1 156 ? 20.457 -4.507 -43.108 1.00 88.56 156 GLU A CA 1
ATOM 1275 C C . GLU A 1 156 ? 20.190 -5.832 -43.837 1.00 88.56 156 GLU A C 1
ATOM 1277 O O . GLU A 1 156 ? 20.114 -5.858 -45.065 1.00 88.56 156 GLU A O 1
ATOM 1282 N N . LYS A 1 157 ? 20.012 -6.928 -43.091 1.00 89.81 157 LYS A N 1
ATOM 1283 C CA . LYS A 1 157 ? 19.622 -8.240 -43.632 1.00 89.81 157 LYS A CA 1
ATOM 1284 C C . LYS A 1 157 ? 18.125 -8.360 -43.936 1.00 89.81 157 LYS A C 1
ATOM 1286 O O . LYS A 1 157 ? 17.717 -9.371 -44.501 1.00 89.81 157 LYS A O 1
ATOM 1291 N N . GLY A 1 158 ? 17.318 -7.362 -43.568 1.00 86.00 158 GLY A N 1
ATOM 1292 C CA . GLY A 1 158 ? 15.862 -7.388 -43.715 1.00 86.00 158 GLY A CA 1
ATOM 1293 C C . GLY A 1 158 ? 15.150 -8.318 -42.727 1.00 86.00 158 GLY A C 1
ATOM 1294 O O . GLY A 1 158 ? 14.028 -8.730 -42.992 1.00 86.00 158 GLY A O 1
ATOM 1295 N N . GLU A 1 159 ? 15.794 -8.675 -41.610 1.00 88.19 159 GLU A N 1
ATOM 1296 C CA . GLU A 1 159 ? 15.200 -9.517 -40.557 1.00 88.19 159 GLU A CA 1
ATOM 1297 C C . GLU A 1 159 ? 14.270 -8.722 -39.623 1.00 88.19 159 GLU A C 1
ATOM 1299 O O . GLU A 1 159 ? 13.470 -9.317 -38.909 1.00 88.19 159 GLU A O 1
ATOM 1304 N N . LEU A 1 160 ? 14.398 -7.391 -39.605 1.00 91.06 160 LEU A N 1
ATOM 1305 C CA . LEU A 1 160 ? 13.647 -6.464 -38.756 1.00 91.06 160 LEU A CA 1
ATOM 1306 C C . LEU A 1 160 ? 13.078 -5.304 -39.583 1.00 91.06 160 LEU A C 1
ATOM 1308 O O . LEU A 1 160 ? 13.507 -5.071 -40.716 1.00 91.06 160 LEU A O 1
ATOM 1312 N N . ALA A 1 161 ? 12.145 -4.558 -38.987 1.00 85.25 161 ALA A N 1
ATOM 1313 C CA . ALA A 1 161 ? 11.559 -3.361 -39.583 1.00 85.25 161 ALA A CA 1
ATOM 1314 C C . ALA A 1 161 ? 12.614 -2.294 -39.932 1.00 85.25 161 ALA A C 1
ATOM 1316 O O . ALA A 1 161 ? 13.712 -2.247 -39.368 1.00 85.25 161 ALA A O 1
ATOM 1317 N N . ASP A 1 162 ? 12.274 -1.404 -40.868 1.00 89.06 162 ASP A N 1
ATOM 1318 C CA . ASP A 1 162 ? 13.188 -0.344 -41.276 1.00 89.06 162 ASP A CA 1
ATOM 1319 C C . ASP A 1 162 ? 13.420 0.680 -40.149 1.0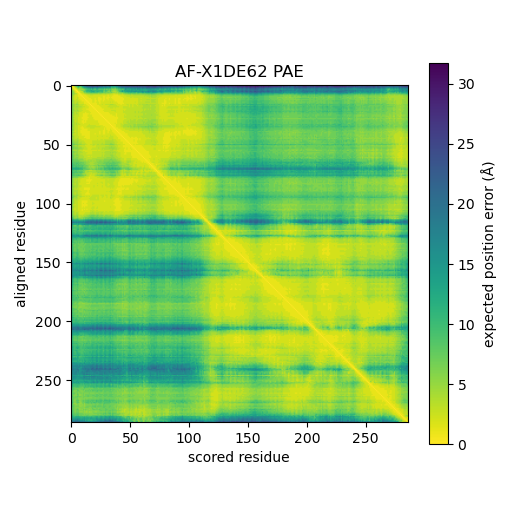0 89.06 162 ASP A C 1
ATOM 1321 O O . ASP A 1 162 ? 12.572 0.938 -39.292 1.00 89.06 162 ASP A O 1
ATOM 1325 N N . THR A 1 163 ? 14.581 1.336 -40.163 1.00 89.75 163 THR A N 1
ATOM 1326 C CA . THR A 1 163 ? 14.923 2.360 -39.163 1.00 89.75 163 THR A CA 1
ATOM 1327 C C . THR A 1 163 ? 13.916 3.524 -39.132 1.00 89.75 163 THR A C 1
ATOM 1329 O O . THR A 1 163 ? 13.826 4.246 -38.136 1.00 89.75 163 THR A O 1
ATOM 1332 N N . GLY A 1 164 ? 13.179 3.762 -40.221 1.00 91.88 164 GLY A N 1
ATOM 1333 C CA . GLY A 1 164 ? 12.149 4.794 -40.298 1.00 91.88 164 GLY A CA 1
ATOM 1334 C C . GLY A 1 164 ? 10.926 4.464 -39.445 1.00 91.88 164 GLY A C 1
ATOM 1335 O O . GLY A 1 164 ? 10.381 5.353 -38.795 1.00 91.88 164 GLY A O 1
ATOM 1336 N N . GLU A 1 165 ? 10.523 3.201 -39.399 1.00 92.31 165 GLU A N 1
ATOM 1337 C CA . GLU A 1 165 ? 9.417 2.688 -38.602 1.00 92.31 165 GLU A CA 1
ATOM 1338 C C . GLU A 1 165 ? 9.715 2.774 -37.111 1.00 92.31 165 GLU A C 1
ATOM 1340 O O . GLU A 1 165 ? 8.933 3.371 -36.368 1.00 92.31 165 GLU A O 1
ATOM 1345 N N . TYR A 1 166 ? 10.901 2.324 -36.701 1.00 94.19 166 TYR A N 1
ATOM 1346 C CA . TYR A 1 166 ? 11.397 2.499 -35.337 1.00 94.19 166 TYR A CA 1
ATOM 1347 C C . TYR A 1 166 ? 11.378 3.971 -34.904 1.00 94.19 166 TYR A C 1
ATOM 1349 O O . TYR A 1 166 ? 10.873 4.305 -33.832 1.00 94.19 166 TYR A O 1
ATOM 1357 N N . LYS A 1 167 ? 11.867 4.885 -35.754 1.00 94.81 167 LYS A N 1
ATOM 1358 C CA . LYS A 1 167 ? 11.820 6.326 -35.462 1.00 94.81 167 LYS A CA 1
ATOM 1359 C C . LYS A 1 167 ? 10.386 6.828 -35.315 1.00 94.81 167 LYS A C 1
ATOM 1361 O O . LYS A 1 167 ? 10.089 7.498 -34.334 1.00 94.81 167 LYS A O 1
ATOM 1366 N N . ARG A 1 168 ? 9.487 6.494 -36.250 1.00 95.69 168 ARG A N 1
ATOM 1367 C CA . ARG A 1 168 ? 8.072 6.908 -36.180 1.00 95.69 168 ARG A CA 1
ATOM 1368 C C . ARG A 1 168 ? 7.406 6.421 -34.895 1.00 95.69 168 ARG A C 1
ATOM 1370 O O . ARG A 1 168 ? 6.684 7.192 -34.266 1.00 95.69 168 ARG A O 1
ATOM 1377 N N . ARG A 1 169 ? 7.660 5.169 -34.500 1.00 94.50 169 ARG A N 1
ATOM 1378 C CA . ARG A 1 169 ? 7.124 4.599 -33.263 1.00 94.50 169 ARG A CA 1
ATOM 1379 C C . ARG A 1 169 ? 7.659 5.336 -32.039 1.00 94.50 169 ARG A C 1
ATOM 1381 O O . ARG A 1 169 ? 6.855 5.759 -31.218 1.00 94.50 169 ARG A O 1
ATOM 1388 N N . LEU A 1 170 ? 8.970 5.565 -31.953 1.00 95.81 170 LEU A N 1
ATOM 1389 C CA . LEU A 1 170 ? 9.574 6.277 -30.826 1.00 95.81 170 LEU A CA 1
ATOM 1390 C C . LEU A 1 170 ? 9.012 7.698 -30.670 1.00 95.81 170 LEU A C 1
ATOM 1392 O O . LEU A 1 170 ? 8.655 8.081 -29.563 1.00 95.81 170 LEU A O 1
ATOM 1396 N N . GLU A 1 171 ? 8.893 8.465 -31.760 1.00 96.12 171 GLU A N 1
ATOM 1397 C CA . GLU A 1 171 ? 8.336 9.827 -31.698 1.00 96.12 171 GLU A CA 1
ATOM 1398 C C . GLU A 1 171 ? 6.881 9.835 -31.211 1.00 96.12 171 GLU A C 1
ATOM 1400 O O . GLU A 1 171 ? 6.490 10.729 -30.465 1.00 96.12 171 GLU A O 1
ATOM 1405 N N . LYS A 1 172 ? 6.076 8.841 -31.616 1.00 94.81 172 LYS A N 1
ATOM 1406 C CA . LYS A 1 172 ? 4.694 8.694 -31.137 1.00 94.81 172 LYS A CA 1
ATOM 1407 C C . LYS A 1 172 ? 4.662 8.427 -29.629 1.00 94.81 172 LYS A C 1
ATOM 1409 O O . LYS A 1 172 ? 3.866 9.041 -28.928 1.00 94.81 172 LYS A O 1
ATOM 1414 N N . GLU A 1 173 ? 5.514 7.524 -29.142 1.00 95.12 173 GLU A N 1
ATOM 1415 C CA . GLU A 1 173 ? 5.565 7.167 -27.719 1.00 95.12 173 GLU A CA 1
ATOM 1416 C C . GLU A 1 173 ? 6.082 8.316 -26.844 1.00 95.12 173 GLU A C 1
ATOM 1418 O O . GLU A 1 173 ? 5.483 8.583 -25.807 1.00 95.12 173 GLU A O 1
ATOM 1423 N N . ILE A 1 174 ? 7.139 9.023 -27.271 1.00 95.69 174 ILE A N 1
ATOM 1424 C CA . ILE A 1 174 ? 7.676 10.195 -26.554 1.00 95.69 174 ILE A CA 1
ATOM 1425 C C . ILE A 1 174 ? 6.584 11.250 -26.376 1.00 95.69 174 ILE A C 1
ATOM 1427 O O . ILE A 1 174 ? 6.320 11.656 -25.249 1.00 95.69 174 ILE A O 1
ATOM 1431 N N . ARG A 1 175 ? 5.900 11.628 -27.465 1.00 94.31 175 ARG A N 1
ATOM 1432 C CA . ARG A 1 175 ? 4.829 12.634 -27.408 1.00 94.31 175 ARG A CA 1
ATOM 1433 C C . ARG A 1 175 ? 3.703 12.225 -26.472 1.00 94.31 175 ARG A C 1
ATOM 1435 O O . ARG A 1 175 ? 3.240 13.049 -25.697 1.00 94.31 175 ARG A O 1
ATOM 1442 N N . LEU A 1 176 ? 3.280 10.959 -26.516 1.00 92.19 176 LEU A N 1
ATOM 1443 C CA . LEU A 1 176 ? 2.197 10.504 -25.647 1.00 92.19 176 LEU A CA 1
ATOM 1444 C C . LEU A 1 176 ? 2.599 10.550 -24.165 1.00 92.19 176 LEU A C 1
ATOM 1446 O O . LEU A 1 176 ? 1.796 10.936 -23.323 1.00 92.19 176 LEU A O 1
ATOM 1450 N N . VAL A 1 177 ? 3.841 10.181 -23.838 1.00 92.88 177 VAL A N 1
ATOM 1451 C CA . VAL A 1 177 ? 4.351 10.253 -22.460 1.00 92.88 177 VAL A CA 1
ATOM 1452 C C . VAL A 1 177 ? 4.428 11.697 -21.959 1.00 92.88 177 VAL A C 1
ATOM 1454 O O . VAL A 1 177 ? 4.090 11.938 -20.801 1.00 92.88 177 VAL A O 1
ATOM 1457 N N . GLU A 1 178 ? 4.811 12.641 -22.821 1.00 91.69 178 GLU A N 1
ATOM 1458 C CA . GLU A 1 178 ? 4.822 14.077 -22.509 1.00 91.69 178 GLU A CA 1
ATOM 1459 C C . GLU A 1 178 ? 3.407 14.640 -22.320 1.00 91.69 178 GLU A C 1
ATOM 1461 O O . GLU A 1 178 ? 3.134 15.333 -21.344 1.00 91.69 178 GLU A O 1
ATOM 1466 N N . GLU A 1 179 ? 2.468 14.296 -23.206 1.00 90.50 179 GLU A N 1
ATOM 1467 C CA . GLU A 1 179 ? 1.062 14.714 -23.095 1.00 90.50 179 GLU A CA 1
ATOM 1468 C C . GLU A 1 179 ? 0.404 14.210 -21.801 1.00 90.50 179 GLU A C 1
ATOM 1470 O O . GLU A 1 179 ? -0.459 14.885 -21.237 1.00 90.50 179 GLU A O 1
ATOM 1475 N N . MET A 1 180 ? 0.818 13.036 -21.316 1.00 88.06 180 MET A N 1
ATOM 1476 C CA . MET A 1 180 ? 0.298 12.424 -20.091 1.00 88.06 180 MET A CA 1
ATOM 1477 C C . MET A 1 180 ? 1.066 12.821 -18.819 1.00 88.06 180 MET A C 1
ATOM 1479 O O . MET A 1 180 ? 0.601 12.504 -17.723 1.00 88.06 180 MET A O 1
ATOM 1483 N N . GLY A 1 181 ? 2.209 13.507 -18.933 1.00 89.38 181 GLY A N 1
ATOM 1484 C CA . GLY A 1 181 ? 3.003 13.966 -17.788 1.00 89.38 181 GLY A CA 1
ATOM 1485 C C . GLY A 1 181 ? 3.757 12.855 -17.044 1.00 89.38 181 GLY A C 1
ATOM 1486 O O . GLY A 1 181 ? 3.897 12.913 -15.819 1.00 89.38 181 GLY A O 1
ATOM 1487 N N . PHE A 1 182 ? 4.195 11.803 -17.748 1.00 91.50 182 PHE A N 1
ATOM 1488 C CA . PHE A 1 182 ? 4.892 10.653 -17.150 1.00 91.50 182 PHE A CA 1
ATOM 1489 C C . PHE A 1 182 ? 6.414 10.639 -17.380 1.00 91.50 182 PHE A C 1
ATOM 1491 O O . PHE A 1 182 ? 7.077 9.659 -17.038 1.00 91.50 182 PHE A O 1
ATOM 1498 N N . GLU A 1 183 ? 7.006 11.717 -17.890 1.00 93.12 183 GLU A N 1
ATOM 1499 C CA . GLU A 1 183 ? 8.441 11.830 -18.191 1.00 93.12 183 GLU A CA 1
ATOM 1500 C C . GLU A 1 183 ? 9.304 11.519 -16.959 1.00 93.12 183 GLU A C 1
ATOM 1502 O O . GLU A 1 183 ? 10.255 10.735 -17.023 1.00 93.12 183 GLU A O 1
ATOM 1507 N N . GLY A 1 184 ? 8.926 12.084 -15.806 1.00 93.31 184 GLY A N 1
ATOM 1508 C CA . GLY A 1 184 ? 9.612 11.859 -14.533 1.00 93.31 184 GLY A CA 1
ATOM 1509 C C . GLY A 1 184 ? 9.571 10.398 -14.088 1.00 93.31 184 GLY A C 1
ATOM 1510 O O . GLY A 1 184 ? 10.580 9.869 -13.628 1.00 93.31 184 GLY A O 1
ATOM 1511 N N . TYR A 1 185 ? 8.445 9.711 -14.298 1.00 92.19 185 TYR A N 1
ATOM 1512 C CA . TYR A 1 185 ? 8.306 8.295 -13.958 1.00 92.19 185 TYR A CA 1
ATOM 1513 C C . TYR A 1 185 ? 9.228 7.413 -14.810 1.00 92.19 185 TYR A C 1
ATOM 1515 O O . TYR A 1 185 ? 9.962 6.584 -14.269 1.00 92.19 185 TYR A O 1
ATOM 1523 N N . PHE A 1 186 ? 9.275 7.641 -16.128 1.00 93.88 186 PHE A N 1
ATOM 1524 C CA . PHE A 1 186 ? 10.199 6.920 -17.009 1.00 93.88 186 PHE A CA 1
ATOM 1525 C C . PHE A 1 186 ? 11.664 7.188 -16.655 1.00 93.88 186 PHE A C 1
ATOM 1527 O O . PHE A 1 186 ? 12.472 6.262 -16.697 1.00 93.88 186 PHE A O 1
ATOM 1534 N N . LEU A 1 187 ? 12.012 8.422 -16.280 1.00 95.06 187 LEU A N 1
ATOM 1535 C CA . LEU A 1 187 ? 13.368 8.773 -15.856 1.00 95.06 187 LEU A CA 1
ATOM 1536 C C . LEU A 1 187 ? 13.764 8.117 -14.530 1.00 95.06 187 LEU A C 1
ATOM 1538 O O . LEU A 1 187 ? 14.887 7.632 -14.418 1.00 95.06 187 LEU A O 1
ATOM 1542 N N . VAL A 1 188 ? 12.854 8.043 -13.556 1.00 94.25 188 VAL A N 1
ATOM 1543 C CA . VAL A 1 188 ? 13.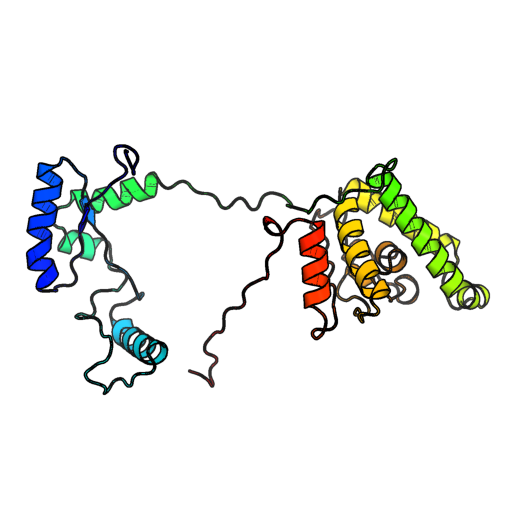078 7.316 -12.294 1.00 94.25 188 VAL A CA 1
ATOM 1544 C C . VAL A 1 188 ? 13.376 5.848 -12.589 1.00 94.25 188 VAL A C 1
ATOM 1546 O O . VAL A 1 188 ? 14.396 5.319 -12.158 1.00 94.25 188 VAL A O 1
ATOM 1549 N N . VAL A 1 189 ? 12.526 5.193 -13.380 1.00 93.38 189 VAL A N 1
ATOM 1550 C CA . VAL A 1 189 ? 12.688 3.777 -13.735 1.00 93.38 189 VAL A CA 1
ATOM 1551 C C . VAL A 1 189 ? 13.980 3.533 -14.523 1.00 93.38 189 VAL A C 1
ATOM 1553 O O . VAL A 1 189 ? 14.742 2.617 -14.198 1.00 93.38 189 VAL A O 1
ATOM 1556 N N . TRP A 1 190 ? 14.256 4.367 -15.529 1.00 94.75 190 TRP A N 1
ATOM 1557 C CA . TRP A 1 190 ? 15.496 4.336 -16.309 1.00 94.75 190 TRP A CA 1
ATOM 1558 C C . TRP A 1 190 ? 16.731 4.416 -15.412 1.00 94.75 190 TRP A C 1
ATOM 1560 O O . TRP A 1 190 ? 17.670 3.635 -15.567 1.00 94.75 190 TRP A O 1
ATOM 1570 N N . ASP A 1 191 ? 16.729 5.344 -14.463 1.00 94.94 191 ASP A N 1
ATOM 1571 C CA . ASP A 1 191 ? 17.859 5.610 -13.588 1.00 94.94 191 ASP A CA 1
ATOM 1572 C C . ASP A 1 191 ? 18.136 4.450 -12.623 1.00 94.94 191 ASP A C 1
ATOM 1574 O O . ASP A 1 191 ? 19.291 4.043 -12.477 1.00 94.94 191 ASP A O 1
ATOM 1578 N N . LEU A 1 192 ? 17.092 3.827 -12.065 1.00 93.44 192 LEU A N 1
ATOM 1579 C CA . LEU A 1 192 ? 17.231 2.619 -11.244 1.00 93.44 192 LEU A CA 1
ATOM 1580 C C . LEU A 1 192 ? 17.866 1.463 -12.022 1.00 93.44 192 LEU A C 1
ATOM 1582 O O . LEU A 1 192 ? 18.749 0.765 -11.514 1.00 93.44 192 LEU A O 1
ATOM 1586 N N . ILE A 1 193 ? 17.441 1.265 -13.269 1.00 92.94 193 ILE A N 1
ATOM 1587 C CA . ILE A 1 193 ? 17.958 0.195 -14.125 1.00 92.94 193 ILE A CA 1
ATOM 1588 C C . ILE A 1 193 ? 19.384 0.504 -14.580 1.00 92.94 193 ILE A C 1
ATOM 1590 O O . ILE A 1 193 ? 20.240 -0.385 -14.578 1.00 92.94 193 ILE A O 1
ATOM 1594 N N . ARG A 1 194 ? 19.674 1.763 -14.919 1.00 94.06 194 ARG A N 1
ATOM 1595 C CA . ARG A 1 194 ? 21.025 2.232 -15.238 1.00 94.06 194 ARG A CA 1
ATOM 1596 C C . ARG A 1 194 ? 21.975 1.993 -14.069 1.00 94.06 194 ARG A C 1
ATOM 1598 O O . ARG A 1 194 ? 23.057 1.450 -14.285 1.00 94.06 194 ARG A O 1
ATOM 1605 N N . GLU A 1 195 ? 21.583 2.358 -12.852 1.00 94.56 195 GLU A N 1
ATOM 1606 C CA . GLU A 1 195 ? 22.400 2.153 -11.654 1.00 94.56 195 GLU A CA 1
ATOM 1607 C C . GLU A 1 195 ? 22.643 0.661 -11.390 1.00 94.56 195 GLU A C 1
ATOM 1609 O O . GLU A 1 195 ? 23.777 0.246 -11.136 1.00 94.56 195 GLU A O 1
ATOM 1614 N N . ALA A 1 196 ? 21.607 -0.172 -11.521 1.00 93.50 196 ALA A N 1
ATOM 1615 C CA . ALA A 1 196 ? 21.747 -1.619 -11.395 1.00 93.50 196 ALA A CA 1
ATOM 1616 C C . ALA A 1 196 ? 22.755 -2.181 -12.410 1.00 93.50 196 ALA A C 1
ATOM 1618 O O . ALA A 1 196 ? 23.674 -2.909 -12.024 1.00 93.50 196 ALA A O 1
ATOM 1619 N N . LYS A 1 197 ? 22.647 -1.786 -13.685 1.00 91.06 197 LYS A N 1
ATOM 1620 C CA . LYS A 1 197 ? 23.582 -2.194 -14.745 1.00 91.06 197 LYS A CA 1
ATOM 1621 C C . LYS A 1 197 ? 25.012 -1.710 -14.461 1.00 91.06 197 LYS A C 1
ATOM 1623 O O . LYS A 1 197 ? 25.939 -2.507 -14.576 1.00 91.06 197 LYS A O 1
ATOM 1628 N N . LEU A 1 198 ? 25.206 -0.467 -14.003 1.00 93.50 198 LEU A N 1
ATOM 1629 C CA . LEU A 1 198 ? 26.524 0.072 -13.617 1.00 93.50 198 LEU A CA 1
ATOM 1630 C C . LEU A 1 198 ? 27.180 -0.722 -12.477 1.00 93.50 198 LEU A C 1
ATOM 1632 O O . LEU A 1 198 ? 28.392 -0.937 -12.488 1.00 93.50 198 LEU A O 1
ATOM 1636 N N . LYS A 1 199 ? 26.386 -1.204 -11.517 1.00 93.12 199 LYS A N 1
ATOM 1637 C CA . LYS A 1 199 ? 26.853 -2.056 -10.410 1.00 93.12 199 LYS A CA 1
ATOM 1638 C C . LYS A 1 199 ? 26.922 -3.546 -10.758 1.00 93.12 199 LYS A C 1
ATOM 1640 O O . LYS A 1 199 ? 27.163 -4.368 -9.865 1.00 93.12 199 LYS A O 1
ATOM 1645 N N . ASN A 1 200 ? 26.712 -3.915 -12.024 1.00 93.12 200 ASN A N 1
ATOM 1646 C CA . ASN A 1 200 ? 26.620 -5.300 -12.490 1.00 93.12 200 ASN A CA 1
ATOM 1647 C C . ASN A 1 200 ? 25.586 -6.130 -11.698 1.00 93.12 200 ASN A C 1
ATOM 1649 O O . ASN A 1 200 ? 25.819 -7.294 -11.366 1.00 93.12 200 ASN A O 1
ATOM 1653 N N . ILE A 1 201 ? 24.461 -5.517 -11.321 1.00 92.75 201 ILE A N 1
ATOM 1654 C CA . ILE A 1 201 ? 23.311 -6.198 -10.721 1.00 92.75 201 ILE A CA 1
ATOM 1655 C C . ILE A 1 201 ? 22.422 -6.688 -11.870 1.00 92.75 201 ILE A C 1
ATOM 1657 O O . ILE A 1 201 ? 21.968 -5.864 -12.663 1.00 92.75 201 ILE A O 1
ATOM 1661 N N . PRO A 1 202 ? 22.155 -8.003 -11.981 1.00 90.12 202 PRO A N 1
ATOM 1662 C CA . PRO A 1 202 ? 21.238 -8.515 -12.991 1.00 90.12 202 PRO A CA 1
ATOM 1663 C C . PRO A 1 202 ? 19.840 -7.914 -12.824 1.00 90.12 202 PRO A C 1
ATOM 1665 O O . PRO A 1 202 ? 19.267 -7.968 -11.729 1.00 90.12 202 PRO A O 1
ATOM 1668 N N . VAL A 1 203 ? 19.316 -7.378 -13.925 1.00 89.69 203 VAL A N 1
ATOM 1669 C CA . VAL A 1 203 ? 17.946 -6.877 -14.063 1.00 89.69 203 VAL A CA 1
ATOM 1670 C C . VAL A 1 203 ? 17.190 -7.845 -14.968 1.00 89.69 203 VAL A C 1
ATOM 1672 O O . VAL A 1 203 ? 17.768 -8.370 -15.924 1.00 89.69 203 VAL A O 1
ATOM 1675 N N . GLY A 1 204 ? 15.927 -8.128 -14.652 1.00 85.88 204 GLY A N 1
ATOM 1676 C CA . GLY A 1 204 ? 15.076 -8.939 -15.524 1.00 85.88 204 GLY A CA 1
ATOM 1677 C C . GLY A 1 204 ? 14.883 -8.291 -16.904 1.00 85.88 204 GLY A C 1
ATOM 1678 O O . GLY A 1 204 ? 15.083 -7.088 -17.052 1.00 85.88 204 GLY A O 1
ATOM 1679 N N . PRO A 1 205 ? 14.456 -9.054 -17.924 1.00 83.12 205 PRO A N 1
ATOM 1680 C CA . PRO A 1 205 ? 14.267 -8.541 -19.289 1.00 83.12 205 PRO A CA 1
ATOM 1681 C C . PRO A 1 205 ? 13.104 -7.535 -19.435 1.00 83.12 205 PRO A C 1
ATOM 1683 O O . PRO A 1 205 ? 12.851 -7.049 -20.539 1.00 83.12 205 PRO A O 1
ATOM 1686 N N . GLY A 1 206 ? 12.405 -7.226 -18.339 1.00 77.25 206 GLY A N 1
ATOM 1687 C CA . GLY A 1 206 ? 11.123 -6.531 -18.311 1.00 77.25 206 GLY A CA 1
ATOM 1688 C C . GLY A 1 206 ? 9.958 -7.511 -18.456 1.00 77.25 206 GLY A C 1
ATOM 1689 O O . GLY A 1 206 ? 10.053 -8.510 -19.172 1.00 77.25 206 GLY A O 1
ATOM 1690 N N . ARG A 1 207 ? 8.852 -7.242 -17.758 1.00 77.38 207 ARG A N 1
ATOM 1691 C CA . ARG A 1 207 ? 7.613 -8.029 -17.849 1.00 77.38 207 ARG A CA 1
ATOM 1692 C C . ARG A 1 207 ? 6.390 -7.121 -17.959 1.00 77.38 207 ARG A C 1
ATOM 1694 O O . ARG A 1 207 ? 6.484 -5.904 -17.826 1.00 77.38 207 ARG A O 1
ATOM 1701 N N . GLY A 1 208 ? 5.237 -7.737 -18.201 1.00 82.81 208 GLY A N 1
ATOM 1702 C CA . GLY A 1 208 ? 3.969 -7.026 -18.307 1.00 82.81 208 GLY A CA 1
ATOM 1703 C C . GLY A 1 208 ? 3.856 -6.215 -19.596 1.00 82.81 208 GLY A C 1
ATOM 1704 O O . GLY A 1 208 ? 4.494 -6.511 -20.608 1.00 82.81 208 GLY A O 1
ATOM 1705 N N . SER A 1 209 ? 3.005 -5.195 -19.572 1.00 84.94 209 SER A N 1
ATOM 1706 C CA . SER A 1 209 ? 2.719 -4.366 -20.745 1.00 84.94 209 SER A CA 1
ATOM 1707 C C . SER A 1 209 ? 3.886 -3.472 -21.165 1.00 84.94 209 SER A C 1
ATOM 1709 O O . SER A 1 209 ? 3.967 -3.126 -22.340 1.00 84.94 209 SER A O 1
ATOM 1711 N N . ALA A 1 210 ? 4.828 -3.169 -20.265 1.00 88.19 210 ALA A N 1
ATOM 1712 C CA . ALA A 1 210 ? 6.001 -2.345 -20.568 1.00 88.19 210 ALA A CA 1
ATOM 1713 C C . ALA A 1 210 ? 6.834 -2.880 -21.753 1.00 88.19 210 ALA A C 1
ATOM 1715 O O . ALA A 1 210 ? 7.453 -2.098 -22.473 1.00 88.19 210 ALA A O 1
ATOM 1716 N N . ALA A 1 211 ? 6.800 -4.196 -22.014 1.00 89.56 211 ALA A N 1
ATOM 1717 C CA . ALA A 1 211 ? 7.466 -4.819 -23.162 1.00 89.56 211 ALA A CA 1
ATOM 1718 C C . ALA A 1 211 ? 6.957 -4.322 -24.530 1.00 89.56 211 ALA A C 1
ATOM 1720 O O . ALA 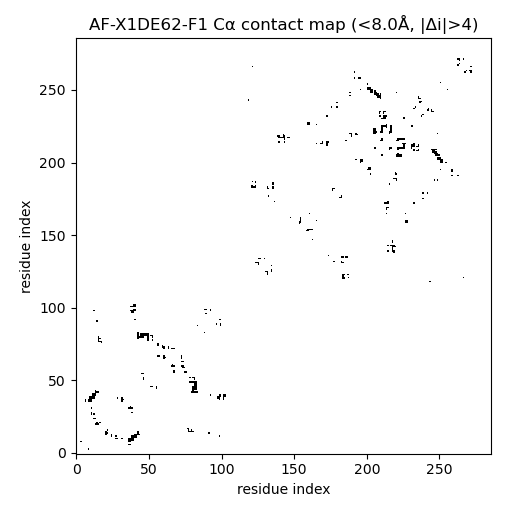A 1 211 ? 7.682 -4.431 -25.511 1.00 89.56 211 ALA A O 1
ATOM 1721 N N . GLY A 1 212 ? 5.747 -3.753 -24.609 1.00 91.25 212 GLY A N 1
ATOM 1722 C CA . GLY A 1 212 ? 5.189 -3.185 -25.844 1.00 91.25 212 GLY A CA 1
ATOM 1723 C C . GLY A 1 212 ? 5.664 -1.770 -26.190 1.00 91.25 212 GLY A C 1
ATOM 1724 O O . GLY A 1 212 ? 5.263 -1.232 -27.224 1.00 91.25 212 GLY A O 1
ATOM 1725 N N . SER A 1 213 ? 6.492 -1.156 -25.340 1.00 94.38 213 SER A N 1
ATOM 1726 C CA . SER A 1 213 ? 6.997 0.204 -25.529 1.00 94.38 213 SER A CA 1
ATOM 1727 C C . SER A 1 213 ? 8.400 0.211 -26.128 1.00 94.38 213 SER A C 1
ATOM 1729 O O . SER A 1 213 ? 9.361 -0.283 -25.531 1.00 94.38 213 SER A O 1
ATOM 1731 N N . LEU A 1 214 ? 8.538 0.846 -27.293 1.00 95.38 214 LEU A N 1
ATOM 1732 C CA . LEU A 1 214 ? 9.838 1.086 -27.910 1.00 95.38 214 LEU A CA 1
ATOM 1733 C C . LEU A 1 214 ? 10.652 2.111 -27.114 1.00 95.38 214 LEU A C 1
ATOM 1735 O O . LEU A 1 214 ? 11.882 2.033 -27.080 1.00 95.38 214 LEU A O 1
ATOM 1739 N N . LEU A 1 215 ? 9.986 3.049 -26.441 1.00 95.69 215 LEU A N 1
ATOM 1740 C CA . LEU A 1 215 ? 10.610 3.962 -25.493 1.00 95.69 215 LEU A CA 1
ATOM 1741 C C . LEU A 1 215 ? 11.223 3.195 -24.311 1.00 95.69 215 LEU A C 1
ATOM 1743 O O . LEU A 1 215 ? 12.386 3.430 -23.981 1.00 95.69 215 LEU A O 1
ATOM 1747 N N . ALA A 1 216 ? 10.498 2.239 -23.719 1.00 94.62 216 ALA A N 1
ATOM 1748 C CA . ALA A 1 216 ? 11.024 1.399 -22.641 1.00 94.62 216 ALA A CA 1
ATOM 1749 C C . ALA A 1 216 ? 12.228 0.560 -23.107 1.00 94.62 216 ALA A C 1
ATOM 1751 O O . ALA A 1 216 ? 13.255 0.518 -22.425 1.00 94.62 216 ALA A O 1
ATOM 1752 N N . PHE A 1 217 ? 12.155 -0.019 -24.308 1.00 94.19 217 PHE A N 1
ATOM 1753 C CA . PHE A 1 217 ? 13.284 -0.724 -24.923 1.00 94.19 217 PHE A CA 1
ATOM 1754 C C . PHE A 1 217 ? 14.499 0.196 -25.146 1.00 94.19 217 PHE A C 1
ATOM 1756 O O . PHE A 1 217 ? 15.642 -0.171 -24.846 1.00 94.19 217 PHE A O 1
ATOM 1763 N N . SER A 1 218 ? 14.253 1.425 -25.613 1.00 95.50 218 SER A N 1
ATOM 1764 C CA . SER A 1 218 ? 15.281 2.445 -25.864 1.00 95.50 218 SER A CA 1
ATOM 1765 C C . SER A 1 218 ? 15.973 2.889 -24.580 1.00 95.50 218 SER A C 1
ATOM 1767 O O . SER A 1 218 ? 17.194 2.980 -24.545 1.00 95.50 218 SER A O 1
ATOM 1769 N N . LEU A 1 219 ? 15.218 3.098 -23.501 1.00 94.38 219 LEU A N 1
ATOM 1770 C CA . LEU A 1 219 ? 15.753 3.417 -22.175 1.00 94.38 219 LEU A CA 1
ATOM 1771 C C . LEU A 1 219 ? 16.423 2.203 -21.501 1.00 94.38 219 LEU A C 1
ATOM 1773 O O . LEU A 1 219 ? 17.018 2.325 -20.435 1.00 94.38 219 LEU A O 1
ATOM 1777 N N . GLY A 1 220 ? 16.350 1.018 -22.107 1.00 91.19 220 GLY A N 1
ATOM 1778 C CA . GLY A 1 220 ? 16.894 -0.207 -21.533 1.00 91.19 220 GLY A CA 1
ATOM 1779 C C . GLY A 1 220 ? 16.122 -0.709 -20.319 1.00 91.19 220 GLY A C 1
ATOM 1780 O O . GLY A 1 220 ? 16.689 -1.481 -19.544 1.00 91.19 220 GLY A O 1
ATOM 1781 N N . ILE A 1 221 ? 14.868 -0.264 -20.178 1.00 92.44 221 ILE A N 1
ATOM 1782 C CA . ILE A 1 221 ? 13.898 -0.741 -19.193 1.00 92.44 221 ILE A CA 1
ATOM 1783 C C . ILE A 1 221 ? 13.479 -2.169 -19.535 1.00 92.44 221 ILE A C 1
ATOM 1785 O O . ILE A 1 221 ? 13.392 -3.025 -18.659 1.00 92.44 221 ILE A O 1
ATOM 1789 N N . THR A 1 222 ? 13.272 -2.427 -20.824 1.00 92.31 222 THR A N 1
ATOM 1790 C CA . THR A 1 222 ? 13.020 -3.757 -21.371 1.00 92.31 222 THR A CA 1
ATOM 1791 C C . THR A 1 222 ? 14.155 -4.157 -22.313 1.00 92.31 222 THR A C 1
ATOM 1793 O O . THR A 1 222 ? 14.853 -3.315 -22.889 1.00 92.31 222 THR A O 1
ATOM 1796 N N . GLU A 1 223 ? 14.363 -5.464 -22.457 1.00 90.38 223 GLU A N 1
ATOM 1797 C CA . GLU A 1 223 ? 15.324 -6.046 -23.407 1.00 90.38 223 GLU A CA 1
ATOM 1798 C C . GLU A 1 223 ? 14.631 -6.658 -24.638 1.00 90.38 223 GLU A C 1
ATOM 1800 O O . GLU A 1 223 ? 15.300 -7.187 -25.522 1.00 90.38 223 GLU A O 1
ATOM 1805 N N . ILE A 1 224 ? 13.298 -6.582 -24.703 1.00 90.12 224 ILE A N 1
ATOM 1806 C CA . ILE A 1 224 ? 12.476 -7.121 -25.793 1.00 90.12 224 ILE A CA 1
ATOM 1807 C C . ILE A 1 224 ? 12.201 -6.011 -26.808 1.00 90.12 224 ILE A C 1
ATOM 1809 O O . ILE A 1 224 ? 11.709 -4.947 -26.432 1.00 90.12 224 ILE A O 1
ATOM 1813 N N . ASP A 1 225 ? 12.497 -6.275 -28.081 1.00 92.81 225 ASP A N 1
ATOM 1814 C CA . ASP A 1 225 ? 12.155 -5.380 -29.185 1.00 92.81 225 ASP A CA 1
ATOM 1815 C C . ASP A 1 225 ? 10.658 -5.502 -29.524 1.00 92.81 225 ASP A C 1
ATOM 1817 O O . ASP A 1 225 ? 10.227 -6.548 -30.012 1.00 92.81 225 ASP A O 1
ATOM 1821 N N . PRO 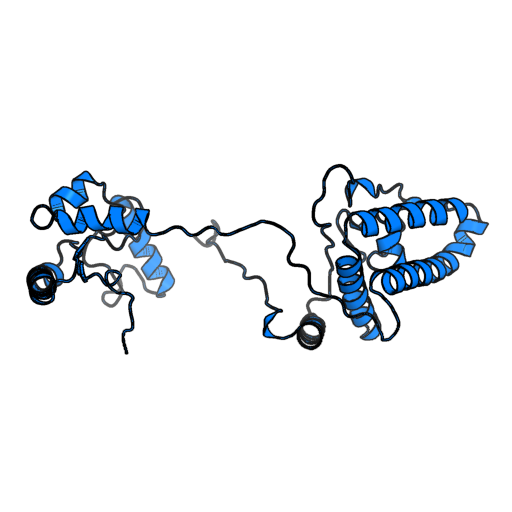A 1 226 ? 9.838 -4.465 -29.292 1.00 93.19 226 PRO A N 1
ATOM 1822 C CA . PRO A 1 226 ? 8.404 -4.559 -29.527 1.00 93.19 226 PRO A CA 1
ATOM 1823 C C . PRO A 1 226 ? 8.032 -4.682 -31.005 1.00 93.19 226 PRO A C 1
ATOM 1825 O O . PRO A 1 226 ? 6.990 -5.261 -31.290 1.00 93.19 226 PRO A O 1
ATOM 1828 N N . LEU A 1 227 ? 8.836 -4.162 -31.940 1.00 92.31 227 LEU A N 1
ATOM 1829 C CA . LEU A 1 227 ? 8.519 -4.255 -33.370 1.00 92.31 227 LEU A CA 1
ATOM 1830 C C . LEU A 1 227 ? 8.855 -5.633 -33.943 1.00 92.31 227 LEU A C 1
ATOM 1832 O O . LEU A 1 227 ? 8.192 -6.079 -34.868 1.00 92.31 227 LEU A O 1
ATOM 1836 N N . GLU A 1 228 ? 9.835 -6.333 -33.370 1.00 92.56 228 GLU A N 1
ATOM 1837 C CA . GLU A 1 228 ? 10.149 -7.715 -33.755 1.00 92.56 228 GLU A CA 1
ATOM 1838 C C . GLU A 1 228 ? 9.001 -8.686 -33.430 1.00 92.56 228 GLU A C 1
ATOM 1840 O O . GLU A 1 228 ? 8.772 -9.647 -34.161 1.00 92.56 228 GLU A O 1
ATOM 1845 N N . TYR A 1 229 ? 8.283 -8.437 -32.331 1.00 91.25 229 TYR A N 1
ATOM 1846 C CA . TYR A 1 229 ? 7.235 -9.321 -31.809 1.00 91.25 229 TYR A CA 1
ATOM 1847 C C . TYR A 1 229 ? 5.816 -8.740 -31.938 1.00 91.25 229 TYR A C 1
ATOM 1849 O O . TYR A 1 229 ? 4.907 -9.208 -31.250 1.00 91.25 229 TYR A O 1
ATOM 1857 N N . ASP A 1 230 ? 5.623 -7.712 -32.772 1.00 90.75 230 ASP A N 1
ATOM 1858 C CA . ASP A 1 230 ? 4.334 -7.039 -33.003 1.00 90.75 230 ASP A CA 1
ATOM 1859 C C . ASP A 1 230 ? 3.612 -6.603 -31.708 1.00 90.75 230 ASP A C 1
ATOM 1861 O O . ASP A 1 230 ? 2.388 -6.697 -31.558 1.00 90.75 230 ASP A O 1
ATOM 1865 N N . LEU A 1 231 ? 4.377 -6.118 -30.726 1.00 92.50 231 LEU A N 1
ATOM 1866 C CA . LEU A 1 231 ? 3.849 -5.690 -29.435 1.00 92.50 231 LEU A CA 1
ATOM 1867 C C . LEU A 1 231 ? 3.276 -4.265 -29.504 1.00 92.50 231 LEU A C 1
ATOM 1869 O O . LEU A 1 231 ? 3.881 -3.309 -30.002 1.00 92.50 231 LEU A O 1
ATOM 1873 N N . LEU A 1 232 ? 2.076 -4.109 -28.946 1.00 89.81 232 LEU A N 1
ATOM 1874 C CA . LEU A 1 232 ? 1.312 -2.864 -28.995 1.00 89.81 232 LEU A CA 1
ATOM 1875 C C . LEU A 1 232 ? 1.610 -1.971 -27.786 1.00 89.81 232 LEU A C 1
ATOM 1877 O O . LEU A 1 232 ? 1.482 -2.402 -26.639 1.00 89.81 232 LEU A O 1
ATOM 1881 N N . PHE A 1 233 ? 1.927 -0.704 -28.045 1.00 88.75 233 PHE A N 1
ATOM 1882 C CA . PHE A 1 233 ? 2.184 0.306 -27.017 1.00 88.75 233 PHE A CA 1
ATOM 1883 C C . PHE A 1 233 ? 0.889 0.747 -26.345 1.00 88.75 233 PHE A C 1
ATOM 1885 O O . PHE A 1 233 ? 0.860 0.986 -25.147 1.00 88.75 233 PHE A O 1
ATOM 1892 N N . GLU A 1 234 ? -0.213 0.755 -27.088 1.00 85.94 234 GLU A N 1
ATOM 1893 C CA . GLU A 1 234 ? -1.541 1.135 -26.612 1.00 85.94 234 GLU A CA 1
ATOM 1894 C C . GLU A 1 234 ? -2.061 0.200 -25.505 1.00 85.94 234 GLU A C 1
ATOM 1896 O O . GLU A 1 234 ? -2.930 0.574 -24.720 1.00 85.94 234 GLU A O 1
ATOM 1901 N N . ARG A 1 235 ? -1.508 -1.019 -25.407 1.00 85.38 235 ARG A N 1
ATOM 1902 C CA . ARG A 1 235 ? -1.780 -1.944 -24.296 1.00 85.38 235 ARG A CA 1
ATOM 1903 C C . ARG A 1 235 ? -1.089 -1.516 -22.998 1.00 85.38 235 ARG A C 1
ATOM 1905 O O . ARG A 1 235 ? -1.533 -1.901 -21.922 1.00 85.38 235 ARG A O 1
ATOM 1912 N N . PHE A 1 236 ? 0.005 -0.775 -23.107 1.00 84.81 236 PHE A N 1
ATOM 1913 C CA . PHE A 1 236 ? 0.771 -0.252 -21.985 1.00 84.81 236 PHE A CA 1
ATOM 1914 C C . PHE A 1 236 ? 0.292 1.126 -21.556 1.00 84.81 236 PHE A C 1
ATOM 1916 O O . PHE A 1 236 ? 0.048 1.345 -20.373 1.00 84.81 236 PHE A O 1
ATOM 1923 N N . LEU A 1 237 ? 0.126 2.026 -22.520 1.00 84.31 237 LEU A N 1
ATOM 1924 C CA . LEU A 1 237 ? -0.297 3.392 -22.285 1.00 84.31 237 LEU A CA 1
ATOM 1925 C C . LEU A 1 237 ? -1.395 3.739 -23.289 1.00 84.31 237 LEU A C 1
ATOM 1927 O O . LEU A 1 237 ? -1.150 3.797 -24.494 1.00 84.31 237 LEU A O 1
ATOM 1931 N N . ASN A 1 238 ? -2.616 3.937 -22.794 1.00 83.25 238 ASN A N 1
ATOM 1932 C CA . ASN A 1 238 ? -3.762 4.256 -23.635 1.00 83.25 238 ASN A CA 1
ATOM 1933 C C . ASN A 1 238 ? -4.132 5.745 -23.484 1.00 83.25 238 ASN A C 1
ATOM 1935 O O . ASN A 1 238 ? -4.490 6.150 -22.378 1.00 83.25 238 ASN A O 1
ATOM 1939 N N . PRO A 1 239 ? -4.119 6.553 -24.563 1.00 76.75 239 PRO A N 1
ATOM 1940 C CA . PRO A 1 239 ? -4.529 7.962 -24.504 1.00 76.75 239 PRO A CA 1
ATOM 1941 C C . PRO A 1 239 ? -5.973 8.161 -24.023 1.00 76.75 239 PRO A C 1
ATOM 1943 O O . PRO A 1 239 ? -6.279 9.163 -23.385 1.00 76.75 239 PRO A O 1
ATOM 1946 N N . GLU A 1 240 ? -6.870 7.211 -24.301 1.00 78.31 240 GLU A N 1
ATOM 1947 C CA . GLU A 1 240 ? -8.284 7.294 -23.907 1.00 78.31 240 GLU A CA 1
ATOM 1948 C C . GLU A 1 240 ? -8.503 6.973 -22.421 1.00 78.31 240 GLU A C 1
ATOM 1950 O O . GLU A 1 240 ? -9.579 7.224 -21.874 1.00 78.31 240 GLU A O 1
ATOM 1955 N N . ARG A 1 241 ? -7.487 6.417 -21.748 1.00 76.31 241 ARG A N 1
ATOM 1956 C CA . ARG A 1 241 ? -7.530 6.064 -20.330 1.00 76.31 241 ARG A CA 1
ATOM 1957 C C . ARG A 1 241 ? -6.220 6.453 -19.657 1.00 76.31 241 ARG A C 1
ATOM 1959 O O . ARG A 1 241 ? -5.277 5.667 -19.619 1.00 76.31 241 ARG A O 1
ATOM 1966 N N . ILE A 1 242 ? -6.203 7.638 -19.052 1.00 69.31 242 ILE A N 1
ATOM 1967 C CA . ILE A 1 242 ? -5.085 8.081 -18.216 1.00 69.31 242 ILE A CA 1
ATOM 1968 C C . ILE A 1 242 ? -5.032 7.192 -16.970 1.00 69.31 242 ILE A C 1
ATOM 1970 O O . ILE A 1 242 ? -5.791 7.368 -16.019 1.00 69.31 242 ILE A O 1
ATOM 1974 N N . SER A 1 243 ? -4.148 6.202 -17.002 1.00 75.81 243 SER A N 1
ATOM 1975 C CA . SER A 1 243 ? -3.782 5.368 -15.863 1.00 75.81 243 SER A CA 1
ATOM 1976 C C . SER A 1 243 ? -2.268 5.339 -15.720 1.00 75.81 243 SER A C 1
ATOM 1978 O O . SER A 1 243 ? -1.565 5.383 -16.728 1.00 75.81 243 SER A O 1
ATOM 1980 N N . LEU A 1 244 ? -1.776 5.232 -14.485 1.00 80.38 244 LEU A N 1
ATOM 1981 C CA . LEU A 1 244 ? -0.350 5.086 -14.217 1.00 80.38 244 LEU A CA 1
ATOM 1982 C C . LEU A 1 244 ? 0.179 3.849 -14.956 1.00 80.38 244 LEU A C 1
ATOM 1984 O O . LEU A 1 244 ? -0.355 2.757 -14.739 1.00 80.38 244 LEU A O 1
ATOM 1988 N N . PRO A 1 245 ? 1.190 4.002 -15.827 1.00 82.31 245 PRO A N 1
ATOM 1989 C CA . PRO A 1 245 ? 1.825 2.863 -16.463 1.00 82.31 245 PRO A CA 1
ATOM 1990 C C . PRO A 1 245 ? 2.506 2.008 -15.398 1.00 82.31 245 PRO A C 1
ATOM 1992 O O . PRO A 1 245 ? 3.340 2.499 -14.644 1.00 82.31 245 PRO A O 1
ATOM 1995 N N . ASP A 1 246 ? 2.159 0.727 -15.348 1.00 83.69 246 ASP A N 1
ATOM 1996 C CA . ASP A 1 246 ? 2.784 -0.218 -14.428 1.00 83.69 246 ASP A CA 1
ATOM 1997 C C . ASP A 1 246 ? 4.062 -0.785 -15.062 1.00 83.69 246 ASP A C 1
ATOM 1999 O O . ASP A 1 246 ? 4.007 -1.609 -15.984 1.00 83.69 246 ASP A O 1
ATOM 2003 N N . ILE A 1 247 ? 5.222 -0.275 -14.631 1.00 85.50 247 ILE A N 1
ATOM 2004 C CA . ILE A 1 247 ? 6.532 -0.787 -15.039 1.00 85.50 247 ILE A CA 1
ATOM 2005 C C . ILE A 1 247 ? 7.110 -1.650 -13.924 1.00 85.50 247 ILE A C 1
ATOM 2007 O O . ILE A 1 247 ? 7.763 -1.180 -12.991 1.00 85.50 247 ILE A O 1
ATOM 2011 N N . ASP A 1 248 ? 6.912 -2.949 -14.087 1.00 83.12 248 ASP A N 1
ATOM 2012 C CA . ASP A 1 248 ? 7.490 -3.977 -13.241 1.00 83.12 248 ASP A CA 1
ATOM 2013 C C . ASP A 1 248 ? 8.997 -4.136 -13.497 1.00 83.12 248 ASP A C 1
ATOM 2015 O O . ASP A 1 248 ? 9.418 -4.640 -14.545 1.00 83.12 248 ASP A O 1
ATOM 2019 N N . ILE A 1 249 ? 9.817 -3.758 -12.513 1.00 82.81 249 ILE A N 1
ATOM 2020 C CA . ILE A 1 249 ? 11.270 -3.959 -12.549 1.00 82.81 249 ILE A CA 1
ATOM 2021 C C . ILE A 1 249 ? 11.662 -5.115 -11.633 1.00 82.81 249 ILE A C 1
ATOM 2023 O O . ILE A 1 249 ? 11.349 -5.129 -10.441 1.00 82.81 249 ILE A O 1
ATOM 2027 N N . ASP A 1 250 ? 12.436 -6.046 -12.182 1.00 83.75 250 ASP A N 1
ATOM 2028 C CA . ASP A 1 250 ? 13.003 -7.167 -11.444 1.00 83.75 250 ASP A CA 1
ATOM 2029 C C . ASP A 1 250 ? 14.487 -6.969 -11.179 1.00 83.75 250 ASP A C 1
ATOM 2031 O O . ASP A 1 250 ? 15.280 -6.840 -12.111 1.00 83.75 250 ASP A O 1
ATOM 2035 N N . PHE A 1 251 ? 14.876 -7.042 -9.909 1.00 86.50 251 PHE A N 1
ATOM 2036 C CA . PHE A 1 251 ? 16.275 -7.058 -9.491 1.00 86.50 251 PHE A CA 1
ATOM 2037 C C . PHE A 1 251 ? 16.637 -8.408 -8.874 1.00 86.50 251 PHE A C 1
ATOM 2039 O O . PHE A 1 251 ? 15.816 -9.066 -8.232 1.00 86.50 251 PHE A O 1
ATOM 2046 N N . CYS A 1 252 ? 17.904 -8.805 -9.000 1.00 86.62 252 CYS A N 1
ATOM 2047 C CA . CYS A 1 252 ? 18.436 -9.961 -8.281 1.00 86.62 252 CYS A CA 1
ATOM 2048 C C . CYS A 1 252 ? 18.202 -9.825 -6.763 1.00 86.62 252 CYS A C 1
ATOM 2050 O O . CYS A 1 252 ? 18.797 -8.963 -6.114 1.00 86.62 252 CYS A O 1
ATOM 2052 N N . GLY A 1 253 ? 17.401 -10.727 -6.181 1.00 84.88 253 GLY A N 1
ATOM 2053 C CA . GLY A 1 253 ? 17.008 -10.664 -4.766 1.00 84.88 253 GLY A CA 1
ATOM 2054 C C . GLY A 1 253 ? 18.180 -10.608 -3.776 1.00 84.88 253 GLY A C 1
ATOM 2055 O O . GLY A 1 253 ? 18.072 -9.955 -2.747 1.00 84.88 253 GLY A O 1
ATOM 2056 N N . ARG A 1 254 ? 19.336 -11.201 -4.117 1.00 89.19 254 ARG A N 1
ATOM 2057 C CA . ARG A 1 254 ? 20.556 -11.178 -3.280 1.00 89.19 254 ARG A CA 1
ATOM 2058 C C . ARG A 1 254 ? 21.229 -9.806 -3.180 1.00 89.19 254 ARG A C 1
ATOM 2060 O O . ARG A 1 254 ? 22.028 -9.605 -2.277 1.00 89.19 254 ARG A O 1
ATOM 2067 N N . ARG A 1 255 ? 20.968 -8.904 -4.130 1.00 91.06 255 ARG A N 1
ATOM 2068 C CA . ARG A 1 255 ? 21.584 -7.566 -4.212 1.00 91.06 255 ARG A CA 1
ATOM 2069 C C . ARG A 1 255 ? 20.539 -6.446 -4.198 1.00 91.06 255 ARG A C 1
ATOM 2071 O O . ARG A 1 255 ? 20.844 -5.308 -4.539 1.00 91.06 255 ARG A O 1
ATOM 2078 N N . ARG A 1 256 ? 19.299 -6.758 -3.800 1.00 88.69 256 ARG A N 1
ATOM 2079 C CA . ARG A 1 256 ? 18.189 -5.797 -3.738 1.00 88.69 256 ARG A CA 1
ATOM 2080 C C . ARG A 1 256 ? 18.494 -4.630 -2.796 1.00 88.69 256 ARG A C 1
ATOM 2082 O O . ARG A 1 256 ? 18.175 -3.490 -3.125 1.00 88.69 256 ARG A O 1
ATOM 2089 N N . ASP A 1 257 ? 19.156 -4.898 -1.674 1.00 91.50 257 ASP A N 1
ATOM 2090 C CA . ASP A 1 257 ? 19.477 -3.886 -0.660 1.00 91.50 257 ASP A CA 1
ATOM 2091 C C . ASP A 1 257 ? 20.383 -2.767 -1.194 1.00 91.50 257 ASP A C 1
ATOM 2093 O O . ASP A 1 257 ? 20.290 -1.625 -0.744 1.00 91.50 257 ASP A O 1
ATOM 2097 N N . GLU A 1 258 ? 21.219 -3.052 -2.198 1.00 93.81 258 GLU A N 1
ATOM 2098 C CA . GLU A 1 258 ? 22.064 -2.041 -2.845 1.00 93.81 258 GLU A CA 1
ATOM 2099 C C . GLU A 1 258 ? 21.237 -1.034 -3.653 1.00 93.81 258 GLU A C 1
ATOM 2101 O O . GLU A 1 258 ? 21.562 0.155 -3.669 1.00 93.81 258 GLU A O 1
ATOM 2106 N N . ILE A 1 259 ? 20.164 -1.502 -4.298 1.00 92.69 259 ILE A N 1
ATOM 2107 C CA . ILE A 1 259 ? 19.222 -0.651 -5.034 1.00 92.69 259 ILE A CA 1
ATOM 2108 C C . ILE A 1 259 ? 18.340 0.121 -4.059 1.00 92.69 259 ILE A C 1
ATOM 2110 O O . ILE A 1 259 ? 18.168 1.322 -4.231 1.00 92.69 259 ILE A O 1
ATOM 2114 N N . ILE A 1 260 ? 17.848 -0.519 -2.993 1.00 92.38 260 ILE A N 1
ATOM 2115 C CA . ILE A 1 260 ? 17.088 0.177 -1.942 1.00 92.38 260 ILE A CA 1
ATOM 2116 C C . ILE A 1 260 ? 17.936 1.302 -1.345 1.00 92.38 260 ILE A C 1
ATOM 2118 O O . ILE A 1 260 ? 17.458 2.427 -1.222 1.00 92.38 260 ILE A O 1
ATOM 2122 N N . SER A 1 261 ? 19.206 1.027 -1.034 1.00 94.19 261 SER A N 1
ATOM 2123 C CA . SER A 1 261 ? 20.132 2.029 -0.498 1.00 94.19 261 SER A CA 1
ATOM 2124 C C . SER A 1 261 ? 20.336 3.188 -1.472 1.00 94.19 261 SER A C 1
ATOM 2126 O O . SER A 1 261 ? 20.311 4.341 -1.055 1.00 94.19 261 SER A O 1
ATOM 2128 N N . TYR A 1 262 ? 20.470 2.897 -2.769 1.00 94.69 262 TYR A N 1
ATOM 2129 C CA . TYR A 1 262 ? 20.554 3.920 -3.810 1.00 94.69 262 TYR A CA 1
ATOM 2130 C C . TYR A 1 262 ? 19.301 4.804 -3.866 1.00 94.69 262 TYR A C 1
ATOM 2132 O O . TYR A 1 262 ? 19.415 6.026 -3.783 1.00 94.69 262 TYR A O 1
ATOM 2140 N N . VAL A 1 263 ? 18.110 4.196 -3.938 1.00 93.69 263 VAL A N 1
ATOM 2141 C CA . VAL A 1 263 ? 16.824 4.917 -3.978 1.00 93.69 263 VAL A CA 1
ATOM 2142 C C . VAL A 1 263 ? 16.670 5.781 -2.725 1.00 93.69 263 VAL A C 1
ATOM 2144 O O . VAL A 1 263 ? 16.316 6.949 -2.820 1.00 93.69 263 VAL A O 1
ATOM 2147 N N . THR A 1 264 ? 17.009 5.233 -1.556 1.00 94.44 264 THR A N 1
ATOM 2148 C CA . THR A 1 264 ? 16.951 5.928 -0.259 1.00 94.44 264 THR A CA 1
ATOM 2149 C C . THR A 1 264 ? 17.878 7.141 -0.229 1.00 94.44 264 THR A C 1
ATOM 2151 O O . THR A 1 264 ? 17.485 8.209 0.232 1.00 94.44 264 THR A O 1
ATOM 2154 N N . SER A 1 265 ? 19.111 7.004 -0.727 1.00 94.12 265 SER A N 1
ATOM 2155 C CA . SER A 1 265 ? 20.056 8.122 -0.806 1.00 94.12 265 SER A CA 1
ATOM 2156 C C . SER A 1 265 ? 19.625 9.189 -1.809 1.00 94.12 265 SER A C 1
ATOM 2158 O O . SER A 1 265 ? 19.910 10.361 -1.589 1.00 94.12 265 SER A O 1
ATOM 2160 N N . LYS A 1 266 ? 18.964 8.793 -2.902 1.00 92.88 266 LYS A N 1
ATOM 2161 C CA . LYS A 1 266 ? 18.569 9.699 -3.982 1.00 92.88 266 LYS A CA 1
ATOM 2162 C C . LYS A 1 266 ? 17.280 10.464 -3.686 1.00 92.88 266 LYS A C 1
ATOM 2164 O O . LYS A 1 266 ? 17.232 11.663 -3.924 1.00 92.88 266 LYS A O 1
ATOM 2169 N N . TYR A 1 267 ? 16.261 9.782 -3.169 1.00 93.44 267 TYR A N 1
ATOM 2170 C CA . TYR A 1 267 ? 14.915 10.338 -2.984 1.00 93.44 267 TYR A CA 1
ATOM 2171 C C . TYR A 1 267 ? 14.581 10.684 -1.527 1.00 93.44 267 TYR A C 1
ATOM 2173 O O . TYR A 1 267 ? 13.489 11.174 -1.257 1.00 93.44 267 TYR A O 1
ATOM 2181 N N . GLY A 1 268 ? 15.505 10.461 -0.590 1.00 93.62 268 GLY A N 1
ATOM 2182 C CA . GLY A 1 268 ? 15.303 10.730 0.834 1.00 93.62 268 GLY A CA 1
ATOM 2183 C C . GLY A 1 268 ? 14.793 9.506 1.592 1.00 93.62 268 GLY A C 1
ATOM 2184 O O . GLY A 1 268 ? 13.999 8.707 1.092 1.00 93.62 268 GLY A O 1
ATOM 2185 N N . ARG A 1 269 ? 15.265 9.341 2.830 1.00 93.25 269 ARG A N 1
ATOM 2186 C CA . ARG A 1 269 ? 14.954 8.161 3.653 1.00 93.25 269 ARG A CA 1
ATOM 2187 C C . ARG A 1 269 ? 13.492 8.125 4.085 1.00 93.25 269 ARG A C 1
ATOM 2189 O O . ARG A 1 269 ? 12.925 7.053 4.252 1.00 93.25 269 ARG A O 1
ATOM 2196 N N . GLU A 1 270 ? 12.906 9.292 4.269 1.00 94.50 270 GLU A N 1
ATOM 2197 C CA . GLU A 1 270 ? 11.515 9.515 4.636 1.00 94.50 270 GLU A CA 1
ATOM 2198 C C . GLU A 1 270 ? 10.526 9.193 3.505 1.00 94.50 270 GLU A C 1
ATOM 2200 O O . GLU A 1 270 ? 9.360 8.934 3.788 1.00 94.50 270 GLU A O 1
ATOM 2205 N N . ASN A 1 271 ? 10.994 9.129 2.252 1.00 92.25 271 ASN A N 1
ATOM 2206 C CA . ASN A 1 271 ? 10.157 8.901 1.067 1.00 92.25 271 ASN A CA 1
ATOM 2207 C C . ASN A 1 271 ? 10.264 7.471 0.512 1.00 92.25 271 ASN A C 1
ATOM 2209 O O . ASN A 1 271 ? 9.658 7.155 -0.511 1.00 92.25 271 ASN A O 1
ATOM 2213 N N . VAL A 1 272 ? 11.046 6.599 1.159 1.00 93.31 272 VAL A N 1
ATOM 2214 C CA . VAL A 1 272 ? 11.297 5.228 0.699 1.00 93.31 272 VAL A CA 1
ATOM 2215 C C . VAL A 1 272 ? 10.935 4.237 1.795 1.00 93.31 272 VAL A C 1
ATOM 2217 O O . VAL A 1 272 ? 11.522 4.226 2.876 1.00 93.31 272 VAL A O 1
ATOM 2220 N N . CYS A 1 273 ? 9.991 3.350 1.495 1.00 94.06 273 CYS A N 1
ATOM 2221 C CA . CYS A 1 273 ? 9.583 2.275 2.388 1.00 94.06 273 CYS A CA 1
ATOM 2222 C C . CYS A 1 273 ? 9.426 0.955 1.626 1.00 94.06 273 CYS A C 1
ATOM 2224 O O . CYS A 1 273 ? 9.359 0.912 0.397 1.00 94.06 273 CYS A O 1
ATOM 2226 N N . GLN A 1 274 ? 9.407 -0.145 2.374 1.00 91.25 274 GLN A N 1
ATOM 2227 C CA . GLN A 1 274 ? 9.072 -1.452 1.825 1.00 91.25 274 GLN A CA 1
ATOM 2228 C C . GLN A 1 274 ? 7.581 -1.714 1.994 1.00 91.25 274 GLN A C 1
ATOM 2230 O O . GLN A 1 274 ? 6.964 -1.286 2.968 1.00 91.25 274 GLN A O 1
ATOM 2235 N N . ILE A 1 275 ? 7.024 -2.473 1.058 1.00 91.69 275 ILE A N 1
ATOM 2236 C CA . ILE A 1 275 ? 5.637 -2.917 1.118 1.00 91.69 275 ILE A CA 1
ATOM 2237 C C . ILE A 1 275 ? 5.559 -4.124 2.059 1.00 91.69 275 ILE A C 1
ATOM 2239 O O . ILE A 1 275 ? 6.326 -5.080 1.919 1.00 91.69 275 ILE A O 1
ATOM 2243 N N . ILE A 1 276 ? 4.643 -4.069 3.028 1.00 95.06 276 ILE A N 1
ATOM 2244 C CA . ILE A 1 276 ? 4.392 -5.168 3.964 1.00 95.06 276 ILE A CA 1
ATOM 2245 C C . ILE A 1 276 ? 3.706 -6.343 3.256 1.00 95.06 276 ILE A C 1
ATOM 2247 O O . ILE A 1 276 ? 2.960 -6.165 2.296 1.00 95.06 276 ILE A O 1
ATOM 2251 N N . THR A 1 277 ? 3.929 -7.557 3.754 1.00 92.94 277 THR A N 1
ATOM 2252 C CA . THR A 1 277 ? 3.159 -8.744 3.361 1.00 92.94 277 THR A CA 1
ATOM 2253 C C . THR A 1 277 ? 2.525 -9.353 4.605 1.00 92.94 277 THR A C 1
ATOM 2255 O O . THR A 1 277 ? 3.177 -9.465 5.643 1.00 92.94 277 THR A O 1
ATOM 2258 N N . PHE A 1 278 ? 1.248 -9.724 4.515 1.00 93.44 278 PHE A N 1
ATOM 2259 C CA . PHE A 1 278 ? 0.522 -10.360 5.612 1.00 93.44 278 PHE A CA 1
ATOM 2260 C C . PHE A 1 278 ? 0.456 -11.867 5.374 1.00 93.44 278 PHE A C 1
ATOM 2262 O O . PHE A 1 278 ? -0.130 -12.328 4.393 1.00 93.44 278 PHE A O 1
ATOM 2269 N N . GLY A 1 279 ? 1.072 -12.639 6.270 1.00 90.75 279 GLY A N 1
ATOM 2270 C CA . GLY A 1 279 ? 0.916 -14.089 6.287 1.00 90.75 279 GLY A CA 1
ATOM 2271 C C . GLY A 1 279 ? -0.489 -14.455 6.756 1.00 90.75 279 GLY A C 1
ATOM 2272 O O . GLY A 1 279 ? -0.915 -14.016 7.820 1.00 90.75 279 GLY A O 1
ATOM 2273 N N . THR A 1 280 ? -1.204 -15.254 5.970 1.00 91.06 280 THR A N 1
ATOM 2274 C CA . THR A 1 280 ? -2.519 -15.795 6.335 1.00 91.06 280 THR A CA 1
ATOM 2275 C C . THR A 1 280 ? -2.394 -17.284 6.650 1.00 91.06 280 THR A C 1
ATOM 2277 O O . THR A 1 280 ? -1.544 -17.974 6.082 1.00 91.06 280 THR A O 1
ATOM 2280 N N . MET A 1 281 ? -3.224 -17.791 7.565 1.00 89.25 281 MET A N 1
ATOM 2281 C CA . MET A 1 281 ? -3.263 -19.221 7.880 1.00 89.25 281 MET A CA 1
ATOM 2282 C C . MET A 1 281 ? -3.886 -19.991 6.710 1.00 89.25 281 MET A C 1
ATOM 2284 O O . MET A 1 281 ? -5.102 -20.010 6.534 1.00 89.25 281 MET A O 1
ATOM 2288 N N . ALA A 1 282 ? -3.045 -20.614 5.884 1.00 90.75 282 ALA A N 1
ATOM 2289 C CA . ALA A 1 282 ? -3.500 -21.486 4.802 1.00 90.75 282 ALA A CA 1
ATOM 2290 C C . ALA A 1 282 ? -4.072 -22.806 5.354 1.00 90.75 282 ALA A C 1
ATOM 2292 O O . ALA A 1 282 ? -3.716 -23.222 6.449 1.00 90.75 282 ALA A O 1
ATOM 2293 N N . ALA A 1 283 ? -4.866 -23.537 4.563 1.00 87.81 283 ALA A N 1
ATOM 2294 C CA . ALA A 1 283 ? -5.584 -24.744 5.009 1.00 87.81 283 ALA A CA 1
ATOM 2295 C C . ALA A 1 283 ? -4.719 -25.869 5.622 1.00 87.81 283 ALA A C 1
ATOM 2297 O O . ALA A 1 283 ? -5.243 -26.730 6.310 1.00 87.81 283 ALA A O 1
ATOM 2298 N N . ARG A 1 284 ? -3.407 -25.905 5.348 1.00 82.12 284 ARG A N 1
ATOM 2299 C CA . ARG A 1 284 ? -2.472 -26.859 5.979 1.00 82.12 284 ARG A CA 1
ATOM 2300 C C . ARG A 1 284 ? -1.933 -26.367 7.331 1.00 82.12 284 ARG A C 1
ATOM 2302 O O . ARG A 1 284 ? -1.421 -27.166 8.106 1.00 82.12 284 ARG A O 1
ATOM 2309 N N . GLN A 1 285 ? -1.927 -25.054 7.532 1.00 78.38 285 GLN A N 1
ATOM 2310 C CA . GLN A 1 285 ? -1.441 -24.379 8.736 1.00 78.38 285 GLN A CA 1
ATOM 2311 C C . GLN A 1 285 ? -2.565 -24.131 9.752 1.00 78.38 285 GLN A C 1
ATOM 2313 O O . GLN A 1 285 ? -2.261 -23.997 10.934 1.00 78.38 285 GLN A O 1
ATOM 2318 N N . ALA A 1 286 ? -3.813 -24.037 9.280 1.00 71.62 286 ALA A N 1
ATOM 2319 C CA . ALA A 1 286 ? -5.033 -24.023 10.086 1.00 71.62 286 ALA A CA 1
ATOM 2320 C C . ALA A 1 286 ? -5.380 -25.430 10.586 1.00 71.62 286 ALA A C 1
ATOM 2322 O O . ALA A 1 286 ? -5.829 -25.528 11.747 1.00 71.62 286 ALA A O 1
#

InterPro domains:
  IPR004805 Error-prone DNA polymerase/DNA polymerase III subunit alpha DnaE/PolC [PTHR32294] (4-286)
  IPR011708 Bacterial DNA polymerase III, alpha subunit, NTPase domain [PF07733] (136-286)
  IPR016195 Polymerase/histidinol phosphatase-like [SSF89550] (6-106)

Nearest PDB structures (foldseek):
  4jom-assembly1_A  TM=8.785E-01  e=6.420E-24  Escherichia coli K-12
  3e0d-assembly2_B  TM=8.746E-01  e=7.655E-24  Thermus aquaticus
  2hpi-assembly1_A  TM=8.752E-01  e=1.641E-23  Thermus aquaticus
  5fkw-assembly1_A  TM=9.094E-01  e=5.221E-22  Escherichia coli K-12
  4iqj-assembly1_C  TM=8.565E-01  e=1.136E-22  Thermus aquaticus